Protein AF-0000000080277565 (afdb_homodimer)

pLDDT: mean 89.67, std 15.59, range [28.16, 98.31]

Structure (mmCIF, N/CA/C/O backbone):
data_AF-0000000080277565-model_v1
#
loop_
_entity.id
_entity.type
_entity.pdbx_description
1 polymer 'AsnC family transcriptional regulator'
#
loop_
_atom_site.group_PDB
_atom_site.id
_atom_site.type_symbol
_atom_site.label_atom_id
_atom_site.label_alt_id
_atom_site.label_comp_id
_atom_site.label_asym_id
_atom_site.label_entity_id
_atom_site.label_seq_id
_atom_site.pdbx_PDB_ins_code
_atom_site.Cartn_x
_atom_site.Cartn_y
_atom_site.Cartn_z
_atom_site.occupancy
_atom_site.B_iso_or_equiv
_atom_site.auth_seq_id
_atom_site.auth_comp_id
_atom_site.auth_asym_id
_atom_site.auth_atom_id
_atom_site.pdbx_PDB_model_num
ATOM 1 N N . MET A 1 1 ? 29.703 24.219 -27.562 1 28.33 1 MET A N 1
ATOM 2 C CA . MET A 1 1 ? 30.516 23.281 -26.797 1 28.33 1 MET A CA 1
ATOM 3 C C . MET A 1 1 ? 29.703 22.656 -25.672 1 28.33 1 MET A C 1
ATOM 5 O O . MET A 1 1 ? 29.375 23.312 -24.688 1 28.33 1 MET A O 1
ATOM 9 N N . ALA A 1 2 ? 28.75 21.812 -25.922 1 35.41 2 ALA A N 1
ATOM 10 C CA . ALA A 1 2 ? 27.594 21.328 -25.156 1 35.41 2 ALA A CA 1
ATOM 11 C C . ALA A 1 2 ? 28.047 20.641 -23.875 1 35.41 2 ALA A C 1
ATOM 13 O O . ALA A 1 2 ? 28.953 19.797 -23.891 1 35.41 2 ALA A O 1
ATOM 14 N N . HIS A 1 3 ? 28.109 21.391 -22.688 1 34.78 3 HIS A N 1
ATOM 15 C CA . HIS A 1 3 ? 28.516 20.953 -21.359 1 34.78 3 HIS A CA 1
ATOM 16 C C . HIS A 1 3 ? 27.953 19.562 -21.047 1 34.78 3 HIS A C 1
ATOM 18 O O . HIS A 1 3 ? 26.781 19.297 -21.312 1 34.78 3 HIS A O 1
ATOM 24 N N . GLY A 1 4 ? 28.688 18.453 -21.125 1 35.19 4 GLY A N 1
ATOM 25 C CA . GLY A 1 4 ? 28.391 17.062 -20.844 1 35.19 4 GLY A CA 1
ATOM 26 C C . GLY A 1 4 ? 27.625 16.844 -19.547 1 35.19 4 GLY A C 1
ATOM 27 O O . GLY A 1 4 ? 27.594 17.734 -18.688 1 35.19 4 GLY A O 1
ATOM 28 N N . PRO A 1 5 ? 26.562 16.031 -19.469 1 37.91 5 PRO A N 1
ATOM 29 C CA . PRO A 1 5 ? 25.812 15.883 -18.234 1 37.91 5 PRO A CA 1
ATOM 30 C C . PRO A 1 5 ? 26.703 15.734 -17 1 37.91 5 PRO A C 1
ATOM 32 O O . PRO A 1 5 ? 27.859 15.305 -17.125 1 37.91 5 PRO A O 1
ATOM 35 N N . HIS A 1 6 ? 26.891 16.75 -16.094 1 39 6 HIS A N 1
ATOM 36 C CA . HIS A 1 6 ? 27.688 16.656 -14.867 1 39 6 HIS A CA 1
ATOM 37 C C . HIS A 1 6 ? 27.656 15.25 -14.297 1 39 6 HIS A C 1
ATOM 39 O O . HIS A 1 6 ? 26.719 14.492 -14.555 1 39 6 HIS A O 1
ATOM 45 N N . PRO A 1 7 ? 28.688 14.578 -13.734 1 39.19 7 PRO A N 1
ATOM 46 C CA . PRO A 1 7 ? 28.766 13.258 -13.117 1 39.19 7 PRO A CA 1
ATOM 47 C C . PRO A 1 7 ? 27.531 12.93 -12.273 1 39.19 7 PRO A C 1
ATOM 49 O O . PRO A 1 7 ? 26.797 13.836 -11.859 1 39.19 7 PRO A O 1
ATOM 52 N N . GLY A 1 8 ? 26.812 11.742 -12.43 1 40.03 8 GLY A N 1
ATOM 53 C CA . GLY A 1 8 ? 25.641 11.086 -11.867 1 40.03 8 GLY A CA 1
ATOM 54 C C . GLY A 1 8 ? 25.5 11.312 -10.375 1 40.03 8 GLY A C 1
ATOM 55 O O . GLY A 1 8 ? 26.422 11.055 -9.602 1 40.03 8 GLY A O 1
ATOM 56 N N . ARG A 1 9 ? 25.062 12.32 -9.797 1 42.75 9 ARG A N 1
ATOM 57 C CA . ARG A 1 9 ? 24.844 12.539 -8.375 1 42.75 9 ARG A CA 1
ATOM 58 C C . ARG A 1 9 ? 24.625 11.219 -7.645 1 42.75 9 ARG A C 1
ATOM 60 O O . ARG A 1 9 ? 23.703 10.461 -7.977 1 42.75 9 ARG A O 1
ATOM 67 N N . THR A 1 10 ? 25.594 10.453 -7.25 1 48.16 10 THR A N 1
ATOM 68 C CA . THR A 1 10 ? 25.578 9.266 -6.402 1 48.16 10 THR A CA 1
ATOM 69 C C . THR A 1 10 ? 24.5 9.383 -5.328 1 48.16 10 THR A C 1
ATOM 71 O O . THR A 1 10 ? 24.562 10.266 -4.469 1 48.16 10 THR A O 1
ATOM 74 N N . VAL A 1 11 ? 23.266 9.227 -5.574 1 54.44 11 VAL A N 1
ATOM 75 C CA . VAL A 1 11 ? 22.281 9.109 -4.512 1 54.44 11 VAL A CA 1
ATOM 76 C C . VAL A 1 11 ? 22.906 8.453 -3.287 1 54.44 11 VAL A C 1
ATOM 78 O O . VAL A 1 11 ? 23.375 7.312 -3.361 1 54.44 11 VAL A O 1
ATOM 81 N N . LEU A 1 12 ? 23.438 9.242 -2.381 1 63.34 12 LEU A N 1
ATOM 82 C CA . LEU A 1 12 ? 24.031 8.758 -1.141 1 63.34 12 LEU A CA 1
ATOM 83 C C . LEU A 1 12 ? 23.125 7.73 -0.47 1 63.34 12 LEU A C 1
ATOM 85 O O . LEU A 1 12 ? 21.891 7.848 -0.524 1 63.34 12 LEU A O 1
ATOM 89 N N . ALA A 1 13 ? 23.672 6.617 -0.149 1 82.75 13 ALA A N 1
ATOM 90 C CA . ALA A 1 13 ? 22.984 5.613 0.666 1 82.75 13 ALA A CA 1
ATOM 91 C C . ALA A 1 13 ? 22.375 6.242 1.914 1 82.75 13 ALA A C 1
ATOM 93 O O . ALA A 1 13 ? 22.969 7.133 2.525 1 82.75 13 ALA A O 1
ATOM 94 N N . LEU A 1 14 ? 21.203 5.922 2.201 1 92.25 14 LEU A N 1
ATOM 95 C CA . LEU A 1 14 ? 20.531 6.422 3.398 1 92.25 14 LEU A CA 1
ATOM 96 C C . LEU A 1 14 ? 21.297 6.02 4.656 1 92.25 14 LEU A C 1
ATOM 98 O O . LEU A 1 14 ? 21.719 4.871 4.785 1 92.25 14 LEU A O 1
ATOM 102 N N . ASP A 1 15 ? 21.5 6.984 5.488 1 93.06 15 ASP A N 1
ATOM 103 C CA . ASP A 1 15 ? 22.109 6.637 6.77 1 93.06 15 ASP A CA 1
ATOM 104 C C . ASP A 1 15 ? 21.031 6.352 7.82 1 93.06 15 ASP A C 1
ATOM 106 O O . ASP A 1 15 ? 19.844 6.258 7.5 1 93.06 15 ASP A O 1
ATOM 110 N N . ASP A 1 16 ? 21.438 6.184 9.055 1 92.69 16 ASP A N 1
ATOM 111 C CA . ASP A 1 16 ? 20.547 5.766 10.125 1 92.69 16 ASP A CA 1
ATOM 112 C C . ASP A 1 16 ? 19.516 6.844 10.43 1 92.69 16 ASP A C 1
ATOM 114 O O . ASP A 1 16 ? 18.359 6.535 10.75 1 92.69 16 ASP A O 1
ATOM 118 N N . ILE A 1 17 ? 19.922 8.031 10.328 1 95.12 17 ILE A N 1
ATOM 119 C CA . ILE A 1 17 ? 19 9.125 10.617 1 95.12 17 ILE A CA 1
ATOM 120 C C . ILE A 1 17 ? 17.938 9.203 9.531 1 95.12 17 ILE A C 1
ATOM 122 O O . ILE A 1 17 ? 16.75 9.383 9.82 1 95.12 17 ILE A O 1
ATOM 126 N N . ASP A 1 18 ? 18.391 9.07 8.266 1 95.44 18 AS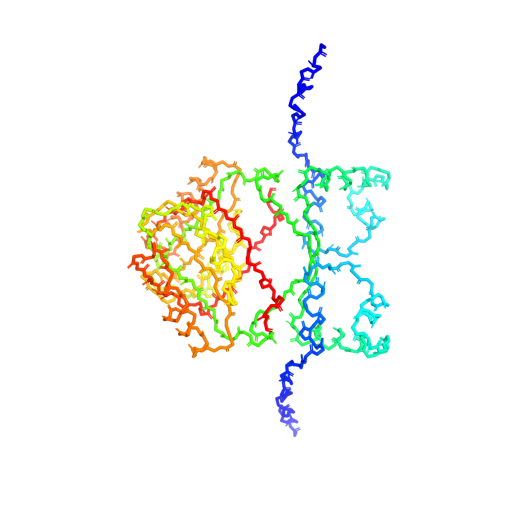P A N 1
ATOM 127 C CA . ASP A 1 18 ? 17.438 9.047 7.16 1 95.44 18 ASP A CA 1
ATOM 128 C C . ASP A 1 18 ? 16.391 7.961 7.371 1 95.44 18 ASP A C 1
ATOM 130 O O . ASP A 1 18 ? 15.195 8.203 7.207 1 95.44 18 ASP A O 1
ATOM 134 N N . ARG A 1 19 ? 16.859 6.805 7.754 1 93.31 19 ARG A N 1
ATOM 135 C CA . ARG A 1 19 ? 15.953 5.672 7.953 1 93.31 19 ARG A CA 1
ATOM 136 C C . ARG A 1 19 ? 15 5.93 9.117 1 93.31 19 ARG A C 1
ATOM 138 O O . ARG A 1 19 ? 13.828 5.559 9.062 1 93.31 19 ARG A O 1
ATOM 145 N N . ALA A 1 20 ? 15.5 6.504 10.094 1 94.25 20 ALA A N 1
ATOM 146 C CA . ALA A 1 20 ? 14.664 6.84 11.242 1 94.25 20 ALA A CA 1
ATOM 147 C C . ALA A 1 20 ? 13.594 7.859 10.859 1 94.25 20 ALA A C 1
ATOM 149 O O . ALA A 1 20 ? 12.453 7.773 11.32 1 94.25 20 ALA A O 1
ATOM 150 N N . ILE A 1 21 ? 14 8.797 10.07 1 96.06 21 ILE A N 1
ATOM 151 C CA . ILE A 1 21 ? 13.055 9.797 9.586 1 96.06 21 ILE A CA 1
ATOM 152 C C . ILE A 1 21 ? 11.93 9.102 8.812 1 96.06 21 ILE A C 1
ATOM 154 O O . ILE A 1 21 ? 10.75 9.383 9.031 1 96.06 21 ILE A O 1
ATOM 158 N N . LEU A 1 22 ? 12.32 8.211 7.938 1 95.31 22 LEU A N 1
ATOM 159 C CA . LEU A 1 22 ? 11.336 7.488 7.141 1 95.31 22 LEU A CA 1
ATOM 160 C C . LEU A 1 22 ? 10.398 6.68 8.031 1 95.31 22 LEU A C 1
ATOM 162 O O . LEU A 1 22 ? 9.195 6.629 7.789 1 95.31 22 LEU A O 1
ATOM 166 N N . ALA A 1 23 ? 10.969 6.074 9.008 1 93.5 23 ALA A N 1
ATOM 167 C CA . ALA A 1 23 ? 10.156 5.285 9.93 1 93.5 23 ALA A CA 1
ATOM 168 C C . ALA A 1 23 ? 9.148 6.168 10.664 1 93.5 23 ALA A C 1
ATOM 170 O O . ALA A 1 23 ? 7.961 5.84 10.734 1 93.5 23 ALA A O 1
ATOM 171 N N . GLU A 1 24 ? 9.562 7.273 11.188 1 95.06 24 GLU A N 1
ATOM 172 C CA . GLU A 1 24 ? 8.703 8.188 11.938 1 95.06 24 GLU A CA 1
ATOM 173 C C . GLU A 1 24 ? 7.59 8.734 11.055 1 95.06 24 GLU A C 1
ATOM 175 O O . GLU A 1 24 ? 6.426 8.766 11.469 1 95.06 24 GLU A O 1
ATOM 180 N N . LEU A 1 25 ? 7.965 9.117 9.875 1 95.75 25 LEU A N 1
ATOM 181 C CA . LEU A 1 25 ? 6.988 9.75 9 1 95.75 25 LEU A CA 1
ATOM 182 C C . LEU A 1 25 ? 6.035 8.719 8.406 1 95.75 25 LEU A C 1
ATOM 184 O O . LEU A 1 25 ? 4.906 9.047 8.039 1 95.75 25 LEU A O 1
ATOM 188 N N . SER A 1 26 ? 6.488 7.477 8.266 1 94.31 26 SER A N 1
ATOM 189 C CA . SER A 1 26 ? 5.594 6.402 7.844 1 94.31 26 SER A CA 1
ATOM 190 C C . SER A 1 26 ? 4.523 6.129 8.898 1 94.31 26 SER A C 1
ATOM 192 O O . SER A 1 26 ? 3.383 5.809 8.562 1 94.31 26 SER A O 1
ATOM 194 N N . ALA A 1 27 ? 4.957 6.305 10.047 1 92.94 27 ALA A N 1
ATOM 195 C CA . ALA A 1 27 ? 4.035 6.094 11.164 1 92.94 27 ALA A CA 1
ATOM 196 C C . ALA A 1 27 ? 3.113 7.293 11.344 1 92.94 27 ALA A C 1
ATOM 198 O O . ALA A 1 27 ? 1.925 7.133 11.641 1 92.94 27 ALA A O 1
ATOM 199 N N . ASP A 1 28 ? 3.674 8.438 11.203 1 95.19 28 ASP A N 1
ATOM 200 C CA . ASP A 1 28 ? 2.922 9.688 11.32 1 95.19 28 ASP A CA 1
ATOM 201 C C . ASP A 1 28 ? 3.359 10.695 10.266 1 95.19 28 ASP A C 1
ATOM 203 O O . ASP A 1 28 ? 4.293 11.469 10.492 1 95.19 28 ASP A O 1
ATOM 207 N N . GLY A 1 29 ? 2.576 10.758 9.242 1 95.69 29 GLY A N 1
ATOM 208 C CA . GLY A 1 29 ? 2.896 11.625 8.117 1 95.69 29 GLY A CA 1
ATOM 209 C C . GLY A 1 29 ? 2.592 13.086 8.391 1 95.69 29 GLY A C 1
ATOM 210 O O . GLY A 1 29 ? 2.967 13.961 7.602 1 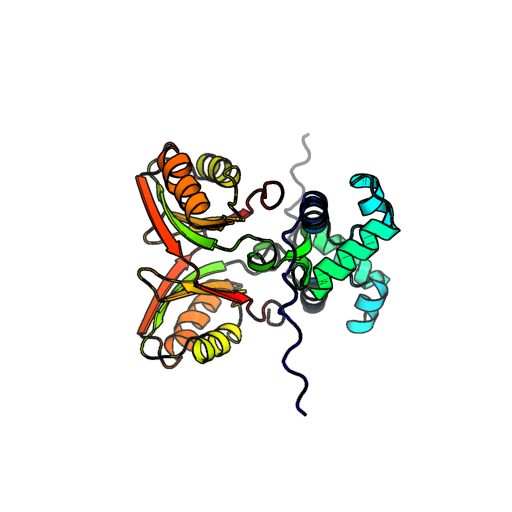95.69 29 GLY A O 1
ATOM 211 N N . ARG A 1 30 ? 1.971 13.359 9.445 1 95.5 30 ARG A N 1
ATOM 212 C CA . ARG A 1 30 ? 1.615 14.734 9.789 1 95.5 30 ARG A CA 1
ATOM 213 C C . ARG A 1 30 ? 2.512 15.281 10.891 1 95.5 30 ARG A C 1
ATOM 215 O O . ARG A 1 30 ? 2.309 16.391 11.375 1 95.5 30 ARG A O 1
ATOM 222 N N . LEU A 1 31 ? 3.445 14.523 11.266 1 95.38 31 LEU A N 1
ATOM 223 C CA . LEU A 1 31 ? 4.41 14.93 12.281 1 95.38 31 LEU A CA 1
ATOM 224 C C . LEU A 1 31 ? 5.121 16.219 11.875 1 95.38 31 LEU A C 1
ATOM 226 O O . LEU A 1 31 ? 5.637 16.312 10.758 1 95.38 31 LEU A O 1
ATOM 230 N N . ALA A 1 32 ? 5.148 17.156 12.742 1 96.12 32 ALA A N 1
ATOM 231 C CA . ALA A 1 32 ? 5.863 18.406 12.5 1 96.12 32 ALA A CA 1
ATOM 232 C C . ALA A 1 32 ? 7.371 18.188 12.508 1 96.12 32 ALA A C 1
ATOM 234 O O . ALA A 1 32 ? 7.879 17.344 13.258 1 96.12 32 ALA A O 1
ATOM 235 N N . VAL A 1 33 ? 8.039 19.016 11.781 1 96.56 33 VAL A N 1
ATOM 236 C CA . VAL A 1 33 ? 9.492 18.906 11.688 1 96.56 33 VAL A CA 1
ATOM 237 C C . VAL A 1 33 ? 10.125 19.125 13.055 1 96.56 33 VAL A C 1
ATOM 239 O O . VAL A 1 33 ? 11.102 18.469 13.414 1 96.56 33 VAL A O 1
ATOM 242 N N . ARG A 1 34 ? 9.609 20.016 13.797 1 97.25 34 ARG A N 1
ATOM 243 C CA . ARG A 1 34 ? 10.125 20.281 15.133 1 97.25 34 ARG A CA 1
ATOM 244 C C . ARG A 1 34 ? 10.039 19.031 16 1 97.25 34 ARG A C 1
ATOM 246 O O . ARG A 1 34 ? 11 18.688 16.703 1 97.25 34 ARG A O 1
ATOM 253 N N . ALA A 1 35 ? 8.914 18.391 16.031 1 98 35 ALA A N 1
ATOM 254 C CA . ALA A 1 35 ? 8.719 17.172 16.812 1 98 35 ALA A CA 1
ATOM 255 C C . ALA A 1 35 ? 9.625 16.062 16.312 1 98 35 ALA A C 1
ATOM 257 O O . ALA A 1 35 ? 10.188 15.297 17.094 1 98 35 ALA A O 1
ATOM 258 N N . LEU A 1 36 ? 9.719 15.969 15 1 97.69 36 LEU A N 1
ATOM 259 C CA . LEU A 1 36 ? 10.609 14.992 14.375 1 97.69 36 LEU A CA 1
ATOM 260 C C . LEU A 1 36 ? 12.047 15.18 14.852 1 97.69 36 LEU A C 1
ATOM 262 O O . LEU A 1 36 ? 12.711 14.219 15.242 1 97.69 36 LEU A O 1
ATOM 266 N N . ALA A 1 37 ? 12.484 16.375 14.812 1 98.31 37 ALA A N 1
ATOM 267 C CA . ALA A 1 37 ? 13.836 16.719 15.266 1 98.31 37 ALA A CA 1
ATOM 268 C C . ALA A 1 37 ? 14.047 16.328 16.719 1 98.31 37 ALA A C 1
ATOM 270 O O . ALA A 1 37 ? 15.078 15.75 17.078 1 98.31 37 ALA A O 1
ATOM 271 N N . GLU A 1 38 ? 13.102 16.594 17.516 1 98.25 38 GLU A N 1
ATOM 272 C CA . GLU A 1 38 ? 13.172 16.281 18.938 1 98.25 38 GLU A CA 1
ATOM 273 C C . GLU A 1 38 ? 13.234 14.766 19.172 1 98.25 38 GLU A C 1
ATOM 275 O O . GLU A 1 38 ? 14.078 14.281 19.922 1 98.25 38 GLU A O 1
ATOM 280 N N . ARG A 1 39 ? 12.43 14.055 18.5 1 96.69 39 ARG A N 1
ATOM 281 C CA . ARG A 1 39 ? 12.359 12.609 18.656 1 96.69 39 ARG A CA 1
ATOM 282 C C . ARG A 1 39 ? 13.672 11.945 18.25 1 96.69 39 ARG A C 1
ATOM 284 O O . ARG A 1 39 ? 14.086 10.945 18.844 1 96.69 39 ARG A O 1
ATOM 291 N N . LEU A 1 40 ? 14.289 12.523 17.266 1 97.25 40 LEU A N 1
ATOM 292 C CA . LEU A 1 40 ? 15.469 11.891 16.703 1 97.25 40 LEU A CA 1
ATOM 293 C C . LEU A 1 40 ? 16.75 12.531 17.25 1 97.25 40 LEU A C 1
ATOM 295 O O . LEU A 1 40 ? 17.844 12.141 16.859 1 97.25 40 LEU A O 1
ATOM 299 N N . HIS A 1 41 ? 16.562 13.484 18.031 1 97.88 41 HIS A N 1
ATOM 300 C CA . HIS A 1 41 ? 17.672 14.164 18.688 1 97.88 41 HIS A CA 1
ATOM 301 C C . HIS A 1 41 ? 18.625 14.773 17.656 1 97.88 41 HIS A C 1
ATOM 303 O O . HIS A 1 41 ? 19.844 14.57 17.75 1 97.88 41 HIS A O 1
ATOM 309 N N . ILE A 1 42 ? 18.078 15.484 16.75 1 98 42 ILE A N 1
ATOM 310 C CA . ILE A 1 42 ? 18.844 16.281 15.781 1 98 42 ILE A CA 1
ATOM 311 C C . ILE A 1 42 ? 18.297 17.703 15.75 1 98 42 ILE A C 1
ATOM 313 O O . ILE A 1 42 ? 17.25 17.984 16.328 1 98 42 ILE A O 1
ATOM 317 N N . SER A 1 43 ? 19.062 18.562 15.102 1 98.06 43 SER A N 1
ATOM 318 C CA . SER A 1 43 ? 18.609 19.938 15.008 1 98.06 43 SER A CA 1
ATOM 319 C C . SER A 1 43 ? 17.469 20.078 14.016 1 98.06 43 SER A C 1
ATOM 321 O O . SER A 1 43 ? 17.312 19.25 13.117 1 98.06 43 SER A O 1
ATOM 323 N N . ARG A 1 44 ? 16.719 21.109 14.172 1 97.81 44 ARG A N 1
ATOM 324 C CA . ARG A 1 44 ? 15.648 21.391 13.219 1 97.81 44 ARG A CA 1
ATOM 325 C C . ARG A 1 44 ? 16.219 21.656 11.82 1 97.81 44 ARG A C 1
ATOM 327 O O . ARG A 1 44 ? 15.641 21.219 10.82 1 97.81 44 ARG A O 1
ATOM 334 N N . THR A 1 45 ? 17.344 22.328 11.828 1 98 45 THR A N 1
ATOM 335 C CA . THR A 1 45 ? 18 22.625 10.555 1 98 45 THR A CA 1
ATOM 336 C C . THR A 1 45 ? 18.375 21.328 9.828 1 98 45 THR A C 1
ATOM 338 O O . THR A 1 45 ? 18.141 21.203 8.633 1 98 45 THR A O 1
ATOM 341 N N . ASN A 1 46 ? 18.922 20.438 10.602 1 97.94 46 ASN A N 1
ATOM 342 C CA . ASN A 1 46 ? 19.281 19.141 10.039 1 97.94 46 ASN A CA 1
ATOM 343 C C . ASN A 1 46 ? 18.047 18.375 9.555 1 97.94 46 ASN A C 1
ATOM 345 O O . ASN A 1 46 ? 18.062 17.797 8.469 1 97.94 46 ASN A O 1
ATOM 349 N N . ALA A 1 47 ? 17.047 18.359 10.312 1 98.12 47 ALA A N 1
ATOM 350 C CA . ALA A 1 47 ? 15.812 17.672 9.945 1 98.12 47 ALA A CA 1
ATOM 351 C C . ALA A 1 47 ? 15.234 18.219 8.641 1 98.12 47 ALA A C 1
ATOM 353 O O . ALA A 1 47 ? 14.852 17.469 7.75 1 98.12 47 ALA A O 1
ATOM 354 N N . TYR A 1 48 ? 15.227 19.547 8.516 1 97.56 48 TYR A N 1
ATOM 355 C CA . TYR A 1 48 ? 14.719 20.172 7.301 1 97.56 48 TYR A CA 1
ATOM 356 C C . TYR A 1 48 ? 15.562 19.797 6.09 1 97.56 48 TYR A C 1
ATOM 358 O O . TYR A 1 48 ? 15.023 19.469 5.031 1 97.56 48 TYR A O 1
ATOM 366 N N . ALA A 1 49 ? 16.766 19.859 6.301 1 97.88 49 ALA A N 1
ATOM 367 C CA . ALA A 1 49 ? 17.672 19.547 5.203 1 97.88 49 ALA A CA 1
ATOM 368 C C . ALA A 1 49 ? 17.5 18.109 4.723 1 97.88 49 ALA A C 1
ATOM 370 O O . ALA A 1 49 ? 17.469 17.859 3.518 1 97.88 49 ALA A O 1
ATOM 371 N N . ARG A 1 50 ? 17.406 17.25 5.652 1 97.38 50 ARG A N 1
ATOM 372 C CA . ARG A 1 50 ? 17.234 15.844 5.32 1 97.38 50 ARG A CA 1
ATOM 373 C C . ARG A 1 50 ? 15.891 15.602 4.641 1 97.38 50 ARG A C 1
ATOM 375 O O . ARG A 1 50 ? 15.805 14.859 3.662 1 97.38 50 ARG A O 1
ATOM 382 N N . LEU A 1 51 ? 14.891 16.188 5.121 1 97.06 51 LEU A N 1
ATOM 383 C CA . LEU A 1 51 ? 13.57 16.031 4.523 1 97.06 51 LEU A CA 1
ATOM 384 C C . LEU A 1 51 ? 13.555 16.562 3.092 1 97.06 51 LEU A C 1
ATOM 386 O O . LEU A 1 51 ? 13 15.922 2.195 1 97.06 51 LEU A O 1
ATOM 390 N N . ASP A 1 52 ? 14.141 17.734 2.943 1 97.12 52 ASP A N 1
ATOM 391 C CA . ASP A 1 52 ? 14.234 18.328 1.609 1 97.12 52 ASP A CA 1
ATOM 392 C C . ASP A 1 52 ? 14.977 17.406 0.65 1 97.12 52 ASP A C 1
ATOM 394 O O . ASP A 1 52 ? 14.531 17.172 -0.474 1 97.12 52 ASP A O 1
ATOM 398 N N . ARG A 1 53 ? 16.016 16.891 1.108 1 97.25 53 ARG A N 1
ATOM 399 C CA . ARG A 1 53 ? 16.812 15.984 0.293 1 97.25 53 ARG A CA 1
ATOM 400 C C . ARG A 1 53 ? 16.047 14.719 -0.041 1 97.25 53 ARG A C 1
ATOM 402 O O . ARG A 1 53 ? 16.016 14.281 -1.195 1 97.25 53 ARG A O 1
ATOM 409 N N . LEU A 1 54 ? 15.43 14.094 1 1 97.38 54 LEU A N 1
ATOM 410 C CA . LEU A 1 54 ? 14.656 12.875 0.803 1 97.38 54 LEU A CA 1
ATOM 411 C C . LEU A 1 54 ? 13.523 13.102 -0.192 1 97.38 54 LEU A C 1
ATOM 413 O O . LEU A 1 54 ? 13.18 12.203 -0.964 1 97.38 54 LEU A O 1
ATOM 417 N N . GLY A 1 55 ? 12.961 14.234 -0.184 1 97.25 55 GLY A N 1
ATOM 418 C CA . GLY A 1 55 ? 11.938 14.602 -1.15 1 97.25 55 GLY A CA 1
ATOM 419 C C . GLY A 1 55 ? 12.484 14.812 -2.549 1 97.25 55 GLY A C 1
ATOM 420 O O . GLY A 1 55 ? 11.969 14.25 -3.518 1 97.25 55 GLY A O 1
ATOM 421 N N . SER A 1 56 ? 13.555 15.594 -2.648 1 96.94 56 SER A N 1
ATOM 422 C CA . SER A 1 56 ? 14.141 15.945 -3.941 1 96.94 56 SER A CA 1
ATOM 423 C C . SER A 1 56 ? 14.719 14.719 -4.637 1 96.94 56 SER A C 1
ATOM 425 O O . SER A 1 56 ? 14.703 14.625 -5.867 1 96.94 56 SER A O 1
ATOM 427 N N . GLU A 1 57 ? 15.141 13.789 -3.838 1 96.25 57 GLU A N 1
ATOM 428 C CA . GLU A 1 57 ? 15.719 12.562 -4.383 1 96.25 57 GLU A CA 1
ATOM 429 C C . GLU A 1 57 ? 14.641 11.523 -4.676 1 96.25 57 GLU A C 1
ATOM 431 O O . GLU A 1 57 ? 14.93 10.445 -5.184 1 96.25 57 GLU A O 1
ATOM 436 N N . GLY A 1 58 ? 13.453 11.812 -4.289 1 96.62 58 GLY A N 1
ATOM 437 C CA . GLY A 1 58 ? 12.32 10.961 -4.641 1 96.62 58 GLY A CA 1
ATOM 438 C C . GLY A 1 58 ? 12.125 9.805 -3.68 1 96.62 58 GLY A C 1
ATOM 439 O O . GLY A 1 58 ? 11.406 8.852 -3.984 1 96.62 58 GLY A O 1
ATOM 440 N N . VAL A 1 59 ? 12.844 9.789 -2.586 1 96.62 59 VAL A N 1
ATOM 441 C CA . VAL A 1 59 ? 12.641 8.766 -1.564 1 96.62 59 VAL A CA 1
ATOM 442 C C . VAL A 1 59 ? 11.242 8.914 -0.959 1 96.62 59 VAL A C 1
ATOM 444 O O . VAL A 1 59 ? 10.5 7.938 -0.844 1 96.62 59 VAL A O 1
ATOM 447 N N . ILE A 1 60 ? 10.977 10.109 -0.557 1 96.75 60 ILE A N 1
ATOM 448 C CA . ILE A 1 60 ? 9.617 10.445 -0.167 1 96.75 60 ILE A CA 1
ATOM 449 C C . ILE A 1 60 ? 8.883 11.086 -1.346 1 96.75 60 ILE A C 1
ATOM 451 O O . ILE A 1 60 ? 9.297 12.133 -1.846 1 96.75 60 ILE A O 1
ATOM 455 N N . THR A 1 61 ? 7.801 10.484 -1.719 1 96.19 61 THR A N 1
ATOM 456 C CA . THR A 1 61 ? 7.117 10.961 -2.916 1 96.19 61 THR A CA 1
ATOM 457 C C . THR A 1 61 ? 5.84 11.711 -2.549 1 96.19 61 THR A C 1
ATOM 459 O O . THR A 1 61 ? 5.168 12.266 -3.422 1 96.19 61 THR A O 1
ATOM 462 N N . GLY A 1 62 ? 5.5 11.695 -1.257 1 95.75 62 GLY A N 1
ATOM 463 C CA . GLY A 1 62 ? 4.328 12.398 -0.766 1 95.75 62 GLY A CA 1
ATOM 464 C C . GLY A 1 62 ? 3.822 11.867 0.562 1 95.75 62 GLY A C 1
ATOM 465 O O . GLY A 1 62 ? 4.5 11.07 1.214 1 95.75 62 GLY A O 1
ATOM 466 N N . PHE A 1 63 ? 2.719 12.406 0.955 1 96.31 63 PHE A N 1
ATOM 467 C CA . PHE A 1 63 ? 2.018 12.008 2.168 1 96.31 63 PHE A CA 1
ATOM 468 C C . PHE A 1 63 ? 0.549 11.719 1.874 1 96.31 63 PHE A C 1
ATOM 470 O O . PHE A 1 63 ? -0.083 12.43 1.089 1 96.31 63 PHE A O 1
ATOM 477 N N . GLY A 1 64 ? 0.066 10.688 2.473 1 95.5 64 GLY A N 1
ATOM 478 C CA . GLY A 1 64 ? -1.322 10.344 2.203 1 95.5 64 GLY A CA 1
ATOM 479 C C . GLY A 1 64 ? -2.033 9.742 3.4 1 95.5 64 GLY A C 1
ATOM 480 O O . GLY A 1 64 ? -1.39 9.297 4.352 1 95.5 64 GLY A O 1
ATOM 481 N N . ALA A 1 65 ? -3.322 9.719 3.295 1 96.12 65 ALA A N 1
ATOM 482 C CA . ALA A 1 65 ? -4.133 9.055 4.309 1 96.12 65 ALA A CA 1
ATOM 483 C C . ALA A 1 65 ? -4.074 7.535 4.148 1 96.12 65 ALA A C 1
ATOM 485 O O . ALA A 1 65 ? -4.078 7.023 3.025 1 96.12 65 ALA A O 1
ATOM 486 N N . LYS A 1 66 ? -3.932 6.859 5.223 1 95.06 66 LYS A N 1
ATOM 487 C CA . LYS A 1 66 ? -4.137 5.414 5.266 1 95.06 66 LYS A CA 1
ATOM 488 C C . LYS A 1 66 ? -5.621 5.074 5.398 1 95.06 66 LYS A C 1
ATOM 490 O O . LYS A 1 66 ? -6.258 5.441 6.387 1 95.06 66 LYS A O 1
ATOM 495 N N . ILE A 1 67 ? -6.113 4.375 4.441 1 94.62 67 ILE A N 1
ATOM 496 C CA . ILE A 1 67 ? -7.551 4.137 4.367 1 94.62 67 ILE A CA 1
ATOM 497 C C . ILE A 1 67 ? -7.824 2.637 4.441 1 94.62 67 ILE A C 1
ATOM 499 O O . ILE A 1 67 ? -7.152 1.842 3.779 1 94.62 67 ILE A O 1
ATOM 503 N N . ASP A 1 68 ? -8.742 2.299 5.277 1 94.62 68 ASP A N 1
ATOM 504 C CA . ASP A 1 68 ? -9.242 0.93 5.301 1 94.62 68 ASP A CA 1
ATOM 505 C C . ASP A 1 68 ? -10.242 0.692 4.168 1 94.62 68 ASP A C 1
ATOM 507 O O . ASP A 1 68 ? -11.336 1.255 4.176 1 94.62 68 ASP A O 1
ATOM 511 N N . PRO A 1 69 ? -9.844 -0.136 3.258 1 93.5 69 PRO A N 1
ATOM 512 C CA . PRO A 1 69 ? -10.719 -0.284 2.092 1 93.5 69 PRO A CA 1
ATOM 513 C C . PRO A 1 69 ? -12.109 -0.806 2.457 1 93.5 69 PRO A C 1
ATOM 515 O O . PRO A 1 69 ? -13.109 -0.341 1.906 1 93.5 69 PRO A O 1
ATOM 518 N N . ARG A 1 70 ? -12.188 -1.721 3.328 1 93.88 70 ARG A N 1
ATOM 519 C CA . ARG A 1 70 ? -13.484 -2.289 3.697 1 93.88 70 ARG A CA 1
ATOM 520 C C . ARG A 1 70 ? -14.391 -1.23 4.32 1 93.88 70 ARG A C 1
ATOM 522 O O . ARG A 1 70 ? -15.555 -1.106 3.947 1 93.88 70 ARG A O 1
ATOM 529 N N . ARG A 1 71 ? -13.867 -0.458 5.16 1 94.25 71 ARG A N 1
ATOM 530 C CA . ARG A 1 71 ? -14.641 0.576 5.84 1 94.25 71 ARG A CA 1
ATOM 531 C C . ARG A 1 71 ? -14.945 1.736 4.898 1 94.25 71 ARG A C 1
ATOM 533 O O . ARG A 1 71 ? -15.859 2.527 5.152 1 94.25 71 ARG A O 1
ATOM 540 N N . ALA A 1 72 ? -14.156 1.783 3.832 1 93.62 72 ALA A N 1
ATOM 541 C CA . ALA A 1 72 ? -14.398 2.822 2.834 1 93.62 72 ALA A CA 1
ATOM 542 C C . ALA A 1 72 ? -15.422 2.365 1.798 1 93.62 72 ALA A C 1
ATOM 544 O O . ALA A 1 72 ? -15.672 3.064 0.814 1 93.62 72 ALA A O 1
ATOM 545 N N . GLY A 1 73 ? -15.953 1.198 1.983 1 92.38 73 GLY A N 1
ATOM 546 C CA . GLY A 1 73 ? -17.016 0.72 1.114 1 92.38 73 GLY A CA 1
ATOM 547 C C . GLY A 1 73 ? -16.516 -0.211 0.023 1 92.38 73 GLY A C 1
ATOM 548 O O . GLY A 1 73 ? -17.281 -0.584 -0.874 1 92.38 73 GLY A O 1
ATOM 549 N N . LEU A 1 74 ? -15.273 -0.51 0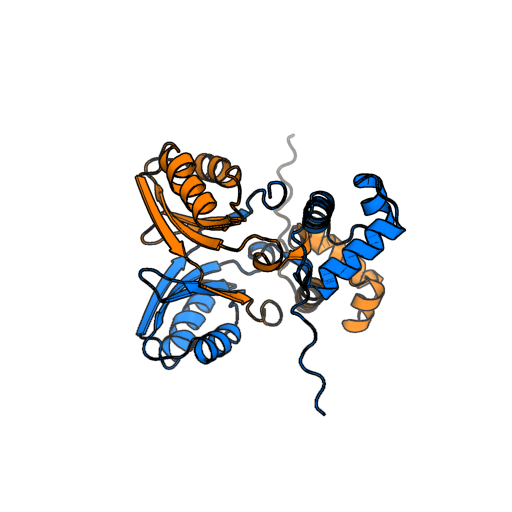.102 1 94.31 74 LEU A N 1
ATOM 550 C CA . LEU A 1 74 ? -14.695 -1.467 -0.832 1 94.31 74 LEU A CA 1
ATOM 551 C C . LEU A 1 74 ? -14.57 -2.846 -0.192 1 94.31 74 LEU A C 1
ATOM 553 O O . LEU A 1 74 ? -13.477 -3.256 0.207 1 94.31 74 LEU A O 1
ATOM 557 N N . GLY A 1 75 ? -15.648 -3.502 -0.253 1 94.75 75 GLY A N 1
ATOM 558 C CA . GLY A 1 75 ? -15.797 -4.703 0.553 1 94.75 75 GLY A CA 1
ATOM 559 C C . GLY A 1 75 ? -15.195 -5.934 -0.092 1 94.75 75 GLY A C 1
ATOM 560 O O . GLY A 1 75 ? -15.094 -6.988 0.541 1 94.75 75 GLY A O 1
ATOM 561 N N . THR A 1 76 ? -14.812 -5.797 -1.326 1 96.69 76 THR A N 1
ATOM 562 C CA . THR A 1 76 ? -14.266 -6.941 -2.045 1 96.69 76 THR A CA 1
ATOM 563 C C . THR A 1 76 ? -12.922 -6.594 -2.684 1 96.69 76 THR A C 1
ATOM 565 O O . THR A 1 76 ? -12.859 -5.742 -3.57 1 96.69 76 THR A O 1
ATOM 568 N N . SER A 1 77 ? -11.914 -7.27 -2.205 1 97.12 77 SER A N 1
ATOM 569 C CA . SER A 1 77 ? -10.57 -7.086 -2.744 1 97.12 77 SER A CA 1
ATOM 570 C C . SER A 1 77 ? -10.039 -8.383 -3.357 1 97.12 77 SER A C 1
ATOM 572 O O . SER A 1 77 ? -10.391 -9.477 -2.908 1 97.12 77 SER A O 1
ATOM 574 N N . ALA A 1 78 ? -9.18 -8.195 -4.363 1 98.12 78 ALA A N 1
ATOM 575 C CA . ALA A 1 78 ? -8.617 -9.375 -5.02 1 98.12 78 ALA A CA 1
ATOM 576 C C . ALA A 1 78 ? -7.289 -9.047 -5.691 1 98.12 78 ALA A C 1
ATOM 578 O O . ALA A 1 78 ? -7.055 -7.91 -6.102 1 98.12 78 ALA A O 1
ATOM 579 N N . TYR A 1 79 ? -6.516 -10.062 -5.719 1 98.19 79 TYR A N 1
ATOM 580 C CA . TYR A 1 79 ? -5.414 -10.078 -6.676 1 98.19 79 TYR A CA 1
ATOM 581 C C . TYR A 1 79 ? -5.836 -10.75 -7.98 1 98.19 79 TYR A C 1
ATOM 583 O O . TYR A 1 79 ? -6.418 -11.836 -7.969 1 98.19 79 TYR A O 1
ATOM 591 N N . ILE A 1 80 ? -5.527 -10.117 -9.055 1 97.81 80 ILE A N 1
ATOM 592 C CA . ILE A 1 80 ? -5.781 -10.703 -10.367 1 97.81 80 ILE A CA 1
ATOM 593 C C . ILE A 1 80 ? -4.457 -10.961 -11.086 1 97.81 80 ILE A C 1
ATOM 595 O O . ILE A 1 80 ? -3.701 -10.023 -11.359 1 97.81 80 ILE A O 1
ATOM 599 N N . LEU A 1 81 ? -4.227 -12.203 -11.344 1 97.12 81 LEU A N 1
ATOM 600 C CA . LEU A 1 81 ? -3.055 -12.633 -12.094 1 97.12 81 LEU A CA 1
ATOM 601 C C . LEU A 1 81 ? -3.328 -12.586 -13.594 1 97.12 81 LEU A C 1
ATOM 603 O O . LEU A 1 81 ? -4.332 -13.125 -14.07 1 97.12 81 LEU A O 1
ATOM 607 N N . ILE A 1 82 ? -2.412 -11.93 -14.312 1 96.81 82 ILE A N 1
ATOM 608 C CA . ILE A 1 82 ? -2.658 -11.734 -15.742 1 96.81 82 ILE A CA 1
ATOM 609 C C . ILE A 1 82 ? -1.496 -12.305 -16.547 1 96.81 82 ILE A C 1
ATOM 611 O O . ILE A 1 82 ? -0.331 -12.039 -16.25 1 96.81 82 ILE A O 1
ATOM 615 N N . THR A 1 83 ? -1.793 -13.086 -17.453 1 95.81 83 THR A N 1
ATOM 616 C CA . THR A 1 83 ? -0.853 -13.508 -18.484 1 95.81 83 THR A CA 1
ATOM 617 C C . THR A 1 83 ? -1.058 -12.703 -19.766 1 95.81 83 THR A C 1
ATOM 619 O O . THR A 1 83 ? -2.184 -12.586 -20.266 1 95.81 83 THR A O 1
ATOM 622 N N . VAL A 1 84 ? 0.021 -12.133 -20.188 1 94.25 84 VAL A N 1
ATOM 623 C CA . VAL A 1 84 ? -0.084 -11.266 -21.359 1 94.25 84 VAL A CA 1
ATOM 624 C C . VAL A 1 84 ? 0.63 -11.914 -22.547 1 94.25 84 VAL A C 1
ATOM 626 O O . VAL A 1 84 ? 1.434 -12.828 -22.375 1 94.25 84 VAL A O 1
ATOM 629 N N . GLU A 1 85 ? 0.319 -11.477 -23.672 1 88.06 85 GLU A N 1
ATOM 630 C CA . GLU A 1 85 ? 1.016 -11.852 -24.891 1 88.06 85 GLU A CA 1
ATOM 631 C C . GLU A 1 85 ? 2.074 -10.812 -25.266 1 88.06 85 GLU A C 1
ATOM 633 O O . GLU A 1 85 ? 2.795 -10.32 -24.406 1 88.06 85 GLU A O 1
ATOM 638 N N . GLN A 1 86 ? 2.242 -10.445 -26.406 1 79.12 86 GLN A N 1
ATOM 639 C CA . GLN A 1 86 ? 3.27 -9.578 -26.969 1 79.12 86 GLN A CA 1
ATOM 640 C C . GLN A 1 86 ? 2.934 -8.109 -26.75 1 79.12 86 GLN A C 1
ATOM 642 O O . GLN A 1 86 ? 2.67 -7.371 -27.703 1 79.12 86 GLN A O 1
ATOM 647 N N . THR A 1 87 ? 2.744 -7.812 -25.469 1 74.19 87 THR A N 1
ATOM 648 C CA . THR A 1 87 ? 2.484 -6.395 -25.234 1 74.19 87 THR A CA 1
ATOM 649 C C . THR A 1 87 ? 3.568 -5.789 -24.359 1 74.19 87 THR A C 1
ATOM 651 O O . THR A 1 87 ? 4.133 -6.473 -23.5 1 74.19 87 THR A O 1
ATOM 654 N N . SER A 1 88 ? 3.791 -4.578 -24.703 1 88.62 88 SER A N 1
ATOM 655 C CA . SER A 1 88 ? 4.785 -3.877 -23.891 1 88.62 88 SER A CA 1
ATOM 656 C C . SER A 1 88 ? 4.242 -3.555 -22.516 1 88.62 88 SER A C 1
ATOM 658 O O . SER A 1 88 ? 3.055 -3.264 -22.359 1 88.62 88 SER A O 1
ATOM 660 N N . TRP A 1 89 ? 5.098 -3.568 -21.547 1 90.56 89 TRP A N 1
ATOM 661 C CA . TRP A 1 89 ? 4.766 -3.189 -20.172 1 90.56 89 TRP A CA 1
ATOM 662 C C . TRP A 1 89 ? 4.23 -1.762 -20.125 1 90.56 89 TRP A C 1
ATOM 664 O O . TRP A 1 89 ? 3.264 -1.482 -19.406 1 90.56 89 TRP A O 1
ATOM 674 N N . ARG A 1 90 ? 4.844 -0.908 -20.75 1 91.75 90 ARG A N 1
ATOM 675 C CA . ARG A 1 90 ? 4.461 0.5 -20.719 1 91.75 90 ARG A CA 1
ATOM 676 C C . ARG A 1 90 ? 3.002 0.681 -21.141 1 91.75 90 ARG A C 1
ATOM 678 O O . ARG A 1 90 ? 2.232 1.345 -20.438 1 91.75 90 ARG A O 1
ATOM 685 N N . THR A 1 91 ? 2.66 0.096 -22.219 1 91.81 91 THR A N 1
ATOM 686 C CA . THR A 1 91 ? 1.293 0.203 -22.719 1 91.81 91 THR A CA 1
ATOM 687 C C . THR A 1 91 ? 0.32 -0.519 -21.797 1 91.81 91 THR A C 1
ATOM 689 O O . THR A 1 91 ? -0.704 0.043 -21.391 1 91.81 91 THR A O 1
ATOM 692 N N . MET A 1 92 ? 0.628 -1.713 -21.391 1 92.75 92 MET A N 1
ATOM 693 C CA . MET A 1 92 ? -0.244 -2.537 -20.562 1 92.75 92 MET A CA 1
ATOM 694 C C . MET A 1 92 ? -0.471 -1.888 -19.188 1 92.75 92 MET A C 1
ATOM 696 O O . MET A 1 92 ? -1.607 -1.802 -18.719 1 92.75 92 MET A O 1
ATOM 700 N N . SER A 1 93 ? 0.602 -1.412 -18.594 1 94.88 93 SER A N 1
ATOM 701 C CA . SER A 1 93 ? 0.481 -0.801 -17.281 1 94.88 93 SER A CA 1
ATOM 702 C C . SER A 1 93 ? -0.371 0.462 -17.328 1 94.88 93 SER A C 1
ATOM 704 O O . SER A 1 93 ? -1.174 0.713 -16.438 1 94.88 93 SER A O 1
ATOM 706 N N . ALA A 1 94 ? -0.211 1.249 -18.375 1 94.31 94 ALA A N 1
ATOM 707 C CA . ALA A 1 94 ? -0.99 2.475 -18.516 1 94.31 94 ALA A CA 1
ATOM 708 C C . ALA A 1 94 ? -2.48 2.168 -18.625 1 94.31 94 ALA A C 1
ATOM 710 O O . ALA A 1 94 ? -3.307 2.832 -18 1 94.31 94 ALA A O 1
ATOM 711 N N . GLU A 1 95 ? -2.799 1.181 -19.375 1 93.75 95 GLU A N 1
ATOM 712 C CA . GLU A 1 95 ? -4.195 0.791 -19.547 1 93.75 95 GLU A CA 1
ATOM 713 C C . GLU A 1 95 ? -4.777 0.212 -18.266 1 93.75 95 GLU A C 1
ATOM 715 O O . GLU A 1 95 ? -5.898 0.544 -17.891 1 93.75 95 GLU A O 1
ATOM 720 N N . LEU A 1 96 ? -4.039 -0.635 -17.656 1 95.75 96 LEU A N 1
ATOM 721 C CA . LEU A 1 96 ? -4.512 -1.286 -16.438 1 95.75 96 LEU A CA 1
ATOM 722 C C . LEU A 1 96 ? -4.758 -0.263 -15.336 1 95.75 96 LEU A C 1
ATOM 724 O O . LEU A 1 96 ? -5.746 -0.363 -14.602 1 95.75 96 LEU A O 1
ATOM 728 N N . ARG A 1 97 ? -3.904 0.713 -15.211 1 94.62 97 ARG A N 1
ATOM 729 C CA . ARG A 1 97 ? -3.982 1.707 -14.148 1 94.62 97 ARG A CA 1
ATOM 730 C C . ARG A 1 97 ? -5.238 2.561 -14.289 1 94.62 97 ARG A C 1
ATOM 732 O O . ARG A 1 97 ? -5.703 3.152 -13.312 1 94.62 97 ARG A O 1
ATOM 739 N N . GLU A 1 98 ? -5.812 2.602 -15.438 1 92 98 GLU A N 1
ATOM 740 C CA . GLU A 1 98 ? -6.973 3.445 -15.711 1 92 98 GLU A CA 1
ATOM 741 C C . GLU A 1 98 ? -8.273 2.703 -15.422 1 92 98 GLU A C 1
ATOM 743 O O . GLU A 1 98 ? -9.352 3.303 -15.43 1 92 98 GLU A O 1
ATOM 748 N N . ILE A 1 99 ? -8.156 1.449 -15.242 1 93.31 99 ILE A N 1
ATOM 749 C CA . ILE A 1 99 ? -9.352 0.673 -14.93 1 93.31 99 ILE A CA 1
ATOM 750 C C . ILE A 1 99 ? -9.859 1.036 -13.531 1 93.31 99 ILE A C 1
ATOM 752 O O . ILE A 1 99 ? -9.078 1.069 -12.578 1 93.31 99 ILE A O 1
ATOM 756 N N . PRO A 1 100 ? -11.109 1.223 -13.414 1 91.25 100 PRO A N 1
ATOM 757 C CA . PRO A 1 100 ? -11.656 1.541 -12.086 1 91.25 100 PRO A CA 1
ATOM 758 C C . PRO A 1 100 ? -11.32 0.483 -11.039 1 91.25 100 PRO A C 1
ATOM 760 O O . PRO A 1 100 ? -11.289 -0.711 -11.352 1 91.25 100 PRO A O 1
ATOM 763 N N . TYR A 1 101 ? -10.969 0.967 -9.812 1 93.75 101 TYR A N 1
ATOM 764 C CA . TYR A 1 101 ? -10.805 0.14 -8.625 1 93.75 101 TYR A CA 1
ATOM 765 C C . TYR A 1 101 ? -9.43 -0.518 -8.602 1 93.75 101 TYR A C 1
ATOM 767 O O . TYR A 1 101 ? -9.07 -1.191 -7.629 1 93.75 101 TYR A O 1
ATOM 775 N N . VAL A 1 102 ? -8.656 -0.332 -9.672 1 95.75 102 VAL A N 1
ATOM 776 C CA . VAL A 1 102 ? -7.285 -0.839 -9.625 1 95.75 102 VAL A CA 1
ATOM 777 C C . VAL A 1 102 ? -6.465 -0.019 -8.633 1 95.75 102 VAL A C 1
ATOM 779 O O . VAL A 1 102 ? -6.387 1.207 -8.742 1 95.75 102 VAL A O 1
ATOM 782 N N . GLU A 1 103 ? -5.883 -0.7 -7.742 1 94.56 103 GLU A N 1
ATOM 783 C CA . GLU A 1 103 ? -5.098 -0.028 -6.711 1 94.56 103 GLU A CA 1
ATOM 784 C C . GLU A 1 103 ? -3.607 -0.091 -7.023 1 94.56 103 GLU A C 1
ATOM 786 O O . GLU A 1 103 ? -2.857 0.832 -6.695 1 94.56 103 GLU A O 1
ATOM 791 N N . HIS A 1 104 ? -3.18 -1.212 -7.598 1 96.5 104 HIS A N 1
ATOM 792 C CA . HIS A 1 104 ? -1.751 -1.409 -7.812 1 96.5 104 HIS A CA 1
ATOM 793 C C . HIS A 1 104 ? -1.496 -2.402 -8.938 1 96.5 104 HIS A C 1
ATOM 795 O O . HIS A 1 104 ? -2.217 -3.395 -9.078 1 96.5 104 HIS A O 1
ATOM 801 N N . VAL A 1 105 ? -0.469 -2.127 -9.719 1 97.5 105 VAL A N 1
ATOM 802 C CA . VAL A 1 105 ? -0.062 -2.973 -10.836 1 97.5 105 VAL A CA 1
ATOM 803 C C . VAL A 1 105 ? 1.41 -3.352 -10.695 1 97.5 105 VAL A C 1
ATOM 805 O O . VAL A 1 105 ? 2.268 -2.482 -10.523 1 97.5 105 VAL A O 1
ATOM 808 N N . SER A 1 106 ? 1.681 -4.617 -10.812 1 97.69 106 SER A N 1
ATOM 809 C CA . SER A 1 106 ? 3.055 -5.09 -10.688 1 97.69 106 SER A CA 1
ATOM 810 C C . SER A 1 106 ? 3.428 -6.023 -11.836 1 97.69 106 SER A C 1
ATOM 812 O O . SER A 1 106 ? 2.686 -6.953 -12.148 1 97.69 106 SER A O 1
ATOM 814 N N . LEU A 1 107 ? 4.547 -5.762 -12.445 1 97.5 107 LEU A N 1
ATOM 815 C CA . LEU A 1 107 ? 5.184 -6.703 -13.359 1 97.5 107 LEU A CA 1
ATOM 816 C C . LEU A 1 107 ? 6.012 -7.727 -12.586 1 97.5 107 LEU A C 1
ATOM 818 O O . LEU A 1 107 ? 6.934 -7.359 -11.852 1 97.5 107 LEU A O 1
ATOM 822 N N . VAL A 1 108 ? 5.664 -8.945 -12.812 1 96.94 108 VAL A N 1
ATOM 823 C CA . VAL A 1 108 ? 6.336 -9.945 -11.992 1 96.94 108 VAL A CA 1
ATOM 824 C C . VAL A 1 108 ? 6.969 -11.016 -12.891 1 96.94 108 VAL A C 1
ATOM 826 O O . VAL A 1 108 ? 6.57 -11.172 -14.047 1 96.94 108 VAL A O 1
ATOM 829 N N . GLY A 1 109 ? 8.031 -11.633 -12.344 1 92.81 109 GLY A N 1
ATOM 830 C CA . GLY A 1 109 ? 8.648 -12.789 -12.977 1 92.81 109 GLY A CA 1
ATOM 831 C C . GLY A 1 109 ? 8.188 -14.109 -12.383 1 92.81 109 GLY A C 1
ATOM 832 O O . GLY A 1 109 ? 8.773 -14.602 -11.414 1 92.81 109 GLY A O 1
ATOM 833 N N . GLY A 1 110 ? 7.352 -14.695 -12.828 1 88.81 110 GLY A N 1
ATOM 834 C CA . GLY A 1 110 ? 6.844 -15.969 -12.328 1 88.81 110 GLY A CA 1
ATOM 835 C C . GLY A 1 110 ? 5.914 -16.656 -13.305 1 88.81 110 GLY A C 1
ATOM 836 O O . GLY A 1 110 ? 6.152 -16.641 -14.516 1 88.81 110 GLY A O 1
ATOM 837 N N . ASP A 1 111 ? 4.895 -17.297 -12.789 1 89.44 111 ASP A N 1
ATOM 838 C CA . ASP A 1 111 ? 3.953 -18.062 -13.609 1 89.44 111 ASP A CA 1
ATOM 839 C C . ASP A 1 111 ? 3.012 -17.125 -14.367 1 89.44 111 ASP A C 1
ATOM 841 O O . ASP A 1 111 ? 2.377 -17.547 -15.344 1 89.44 111 ASP A O 1
ATOM 845 N N . PHE A 1 112 ? 2.979 -15.938 -13.906 1 92.75 112 PHE A N 1
ATOM 846 C CA . PHE A 1 112 ? 2.189 -14.891 -14.547 1 92.75 112 PHE A CA 1
ATOM 847 C C . PHE A 1 112 ? 3.039 -13.648 -14.805 1 92.75 112 PHE A C 1
ATOM 849 O O . PHE A 1 112 ? 4.164 -13.547 -14.312 1 92.75 112 PHE A O 1
ATOM 856 N N . ASP A 1 113 ? 2.438 -12.773 -15.555 1 96.12 113 ASP A N 1
ATOM 857 C CA . ASP A 1 113 ? 3.217 -11.617 -15.984 1 96.12 113 ASP A CA 1
ATOM 858 C C . ASP A 1 113 ? 2.922 -10.406 -15.109 1 96.12 113 ASP A C 1
ATOM 860 O O . ASP A 1 113 ? 3.818 -9.609 -14.812 1 96.12 113 ASP A O 1
ATOM 864 N N . ILE A 1 114 ? 1.659 -10.312 -14.758 1 97.12 114 ILE A N 1
ATOM 865 C CA . ILE A 1 114 ? 1.236 -9.109 -14.047 1 97.12 114 ILE A CA 1
ATOM 866 C C . ILE A 1 114 ? 0.375 -9.5 -12.844 1 97.12 114 ILE A C 1
ATOM 868 O O . ILE A 1 114 ? -0.483 -10.375 -12.945 1 97.12 114 ILE A O 1
ATOM 872 N N . LEU A 1 115 ? 0.584 -8.914 -11.727 1 97.69 115 LEU A N 1
ATOM 873 C CA . LEU A 1 115 ? -0.282 -9 -10.555 1 97.69 115 LEU A CA 1
ATOM 874 C C . LEU A 1 115 ? -0.991 -7.668 -10.305 1 97.69 115 LEU A C 1
ATOM 876 O O . LEU A 1 115 ? -0.341 -6.641 -10.117 1 97.69 115 LEU A O 1
ATOM 880 N N . LEU A 1 116 ? -2.279 -7.719 -10.328 1 97.5 116 LEU A N 1
ATOM 881 C CA . LEU A 1 116 ? -3.125 -6.547 -10.148 1 97.5 116 LEU A CA 1
ATOM 882 C C . LEU A 1 116 ? -3.854 -6.602 -8.805 1 97.5 116 LEU A C 1
ATOM 884 O O . LEU A 1 116 ? -4.48 -7.609 -8.477 1 97.5 116 LEU A O 1
ATOM 888 N N . LEU A 1 117 ? -3.693 -5.594 -8.023 1 97.62 117 LEU A N 1
ATOM 889 C CA . LEU A 1 117 ? -4.516 -5.453 -6.828 1 97.62 117 LEU A CA 1
ATOM 890 C C . LEU A 1 117 ? -5.734 -4.578 -7.105 1 97.62 117 LEU A C 1
ATOM 892 O O . LEU A 1 117 ? -5.598 -3.428 -7.523 1 97.62 117 LEU A O 1
ATOM 896 N N . VAL A 1 118 ? -6.922 -5.129 -6.836 1 96.88 118 VAL A N 1
ATOM 897 C CA . VAL A 1 118 ? -8.164 -4.395 -7.062 1 96.88 118 VAL A CA 1
ATOM 898 C C . VAL A 1 118 ? -8.977 -4.352 -5.773 1 96.88 118 VAL A C 1
ATOM 900 O O . VAL A 1 118 ? -8.992 -5.316 -5.008 1 96.88 118 VAL A O 1
ATOM 903 N N . ARG A 1 119 ? -9.641 -3.254 -5.574 1 96.38 119 ARG A N 1
ATOM 904 C CA . ARG A 1 119 ? -10.547 -3.041 -4.453 1 96.38 119 ARG A CA 1
ATOM 905 C C . ARG A 1 119 ? -11.906 -2.543 -4.941 1 96.38 119 ARG A C 1
ATOM 907 O O . ARG A 1 119 ? -12.031 -1.401 -5.391 1 96.38 119 ARG A O 1
ATOM 914 N N . THR A 1 120 ? -12.891 -3.396 -4.797 1 95.56 120 THR A N 1
ATOM 915 C CA . THR A 1 120 ? -14.211 -3.088 -5.332 1 95.56 120 THR A CA 1
ATOM 916 C C . THR A 1 120 ? -15.258 -3.096 -4.223 1 95.56 120 THR A C 1
ATOM 918 O O . THR A 1 120 ? -15.031 -3.66 -3.15 1 95.56 120 THR A O 1
ATOM 921 N N . PRO A 1 121 ? -16.422 -2.453 -4.527 1 94.31 121 PRO A N 1
ATOM 922 C CA . PRO A 1 121 ? -17.469 -2.434 -3.508 1 94.31 121 PRO A CA 1
ATOM 923 C C . PRO A 1 121 ? -18.047 -3.818 -3.238 1 94.31 121 PRO A C 1
ATOM 925 O O . PRO A 1 121 ? -18.453 -4.117 -2.107 1 94.31 121 PRO A O 1
ATOM 928 N N . ASP A 1 122 ? -18.094 -4.625 -4.309 1 95.94 122 ASP A N 1
ATOM 929 C CA . ASP A 1 122 ? -18.719 -5.934 -4.168 1 95.94 122 ASP A CA 1
ATOM 930 C C . ASP A 1 122 ? -18.25 -6.895 -5.258 1 95.94 122 ASP A C 1
ATOM 932 O O . ASP A 1 122 ? -17.422 -6.535 -6.09 1 95.94 122 ASP A O 1
ATOM 936 N N . ASN A 1 123 ? -18.828 -8.094 -5.176 1 96.62 123 ASN A N 1
ATOM 937 C CA . ASN A 1 123 ? -18.438 -9.125 -6.125 1 96.62 123 ASN A CA 1
ATOM 938 C C . ASN A 1 123 ? -18.875 -8.789 -7.547 1 96.62 123 ASN A C 1
ATOM 940 O O . ASN A 1 123 ? -18.188 -9.102 -8.516 1 96.62 123 ASN A O 1
ATOM 944 N N . ALA A 1 124 ? -19.984 -8.133 -7.625 1 97.06 124 ALA A N 1
ATOM 945 C CA . ALA A 1 124 ? -20.5 -7.773 -8.945 1 97.06 124 ALA A CA 1
ATOM 946 C C . ALA A 1 124 ? -19.562 -6.793 -9.648 1 97.06 124 ALA A C 1
ATOM 948 O O . ALA A 1 124 ? -19.25 -6.961 -10.828 1 97.06 124 ALA A O 1
ATOM 949 N N . SER A 1 125 ? -19.141 -5.777 -8.93 1 95.81 125 SER A N 1
ATOM 950 C CA . SER A 1 125 ? -18.203 -4.809 -9.5 1 95.81 125 SER A CA 1
ATOM 951 C C . SER A 1 125 ? -16.875 -5.469 -9.859 1 95.81 125 SER A C 1
ATOM 953 O O . SER A 1 125 ? -16.25 -5.117 -10.859 1 95.81 125 SER A O 1
ATOM 955 N N . LEU A 1 126 ? -16.438 -6.406 -9.078 1 96.94 126 LEU A N 1
ATOM 956 C CA . LEU A 1 126 ? -15.219 -7.148 -9.383 1 96.94 126 LEU A CA 1
ATOM 957 C C . LEU A 1 126 ? -15.383 -7.941 -10.672 1 96.94 126 LEU A C 1
ATOM 959 O O . LEU A 1 126 ? -14.484 -7.941 -11.523 1 96.94 126 LEU A O 1
ATOM 963 N N . ARG A 1 127 ? -16.469 -8.602 -10.758 1 96.62 127 ARG A N 1
ATOM 964 C CA . ARG A 1 127 ? -16.766 -9.352 -11.969 1 96.62 127 ARG A CA 1
ATOM 965 C C . ARG A 1 127 ? -16.734 -8.445 -13.195 1 96.62 127 ARG A C 1
ATOM 967 O O . ARG A 1 127 ? -16.203 -8.828 -14.242 1 96.62 127 ARG A O 1
ATOM 974 N N . ASP A 1 128 ? -17.281 -7.277 -13.062 1 95.81 128 ASP A N 1
ATOM 975 C CA . ASP A 1 128 ? -17.266 -6.312 -14.164 1 95.81 128 ASP A CA 1
ATOM 976 C C . ASP A 1 128 ? -15.844 -5.934 -14.547 1 95.81 128 ASP A C 1
ATOM 978 O O . ASP A 1 128 ? -15.523 -5.836 -15.734 1 95.81 128 ASP A O 1
ATOM 982 N N . VAL A 1 129 ? -15.047 -5.707 -13.57 1 95.38 129 VAL A N 1
ATOM 983 C CA . VAL A 1 129 ? -13.648 -5.383 -13.836 1 95.38 129 VAL A CA 1
ATOM 984 C C . VAL A 1 129 ? -13 -6.504 -14.641 1 95.38 129 VAL A C 1
ATOM 986 O O . VAL A 1 129 ? -12.312 -6.246 -15.633 1 95.38 129 VAL A O 1
ATOM 989 N N . VAL A 1 130 ? -13.219 -7.711 -14.273 1 96.25 130 VAL A N 1
ATOM 990 C CA . VAL A 1 130 ? -12.562 -8.859 -14.891 1 96.25 130 VAL A CA 1
ATOM 991 C C . VAL A 1 130 ? -13.141 -9.102 -16.281 1 96.25 130 VAL A C 1
ATOM 993 O O . VAL A 1 130 ? -12.406 -9.148 -17.266 1 96.25 130 VAL A O 1
ATOM 996 N N . LEU A 1 131 ? -14.414 -9.164 -16.391 1 94.19 131 LEU A N 1
ATOM 997 C CA . LEU A 1 131 ? -15.07 -9.609 -17.609 1 94.19 131 LEU A CA 1
ATOM 998 C C . LEU A 1 131 ? -15.164 -8.477 -18.625 1 94.19 131 LEU A C 1
ATOM 1000 O O . LEU A 1 131 ? -14.938 -8.68 -19.828 1 94.19 131 LEU A O 1
ATOM 1004 N N . GLU A 1 132 ? -15.438 -7.285 -18.156 1 93 132 GLU A N 1
ATOM 1005 C CA . GLU A 1 132 ? -15.734 -6.199 -19.078 1 93 132 GLU A CA 1
ATOM 1006 C C . GLU A 1 132 ? -14.484 -5.379 -19.391 1 93 132 GLU A C 1
ATOM 1008 O O . GLU A 1 132 ? -14.359 -4.805 -20.469 1 93 132 GLU A O 1
ATOM 1013 N N . ARG A 1 133 ? -13.602 -5.375 -18.484 1 93.69 133 ARG A N 1
ATOM 1014 C CA . ARG A 1 133 ? -12.461 -4.492 -18.688 1 93.69 133 ARG A CA 1
ATOM 1015 C C . ARG A 1 133 ? -11.203 -5.285 -19.031 1 93.69 133 ARG A C 1
ATOM 1017 O O . ARG A 1 133 ? -10.664 -5.168 -20.125 1 93.69 133 ARG A O 1
ATOM 1024 N N . LEU A 1 134 ? -10.836 -6.184 -18.219 1 94.75 134 LEU A N 1
ATOM 1025 C CA . LEU A 1 134 ? -9.57 -6.883 -18.391 1 94.75 134 LEU A CA 1
ATOM 1026 C C . LEU A 1 134 ? -9.617 -7.805 -19.594 1 94.75 134 LEU A C 1
ATOM 1028 O O . LEU A 1 134 ? -8.672 -7.84 -20.391 1 94.75 134 LEU A O 1
ATOM 1032 N N . GLN A 1 135 ? -10.688 -8.484 -19.719 1 90.38 135 GLN A N 1
ATOM 1033 C CA . GLN A 1 135 ? -10.797 -9.445 -20.812 1 90.38 135 GLN A CA 1
ATOM 1034 C C . GLN A 1 135 ? -10.898 -8.734 -22.172 1 90.38 135 GLN A C 1
ATOM 1036 O O . GLN A 1 135 ? -10.586 -9.32 -23.203 1 90.38 135 GLN A O 1
ATOM 1041 N N . ALA A 1 136 ? -11.273 -7.48 -22.094 1 89.69 136 ALA A N 1
ATOM 1042 C CA . ALA A 1 136 ? -11.43 -6.711 -23.328 1 89.69 136 ALA A CA 1
ATOM 1043 C C . ALA A 1 136 ? -10.109 -6.062 -23.734 1 89.69 136 ALA A C 1
ATOM 1045 O O . ALA A 1 136 ? -9.984 -5.539 -24.844 1 89.69 136 ALA A O 1
ATOM 1046 N N . LEU A 1 137 ? -9.133 -6.102 -22.859 1 91.12 137 LEU A N 1
ATOM 1047 C CA . LEU A 1 137 ? -7.867 -5.441 -23.141 1 91.12 137 LEU A CA 1
ATOM 1048 C C . LEU A 1 137 ? -7.035 -6.258 -24.125 1 91.12 137 LEU A C 1
ATOM 1050 O O . LEU A 1 137 ? -6.836 -7.457 -23.938 1 91.12 137 LEU A O 1
ATOM 1054 N N . ASP A 1 138 ? -6.551 -5.551 -25.078 1 89.12 138 ASP A N 1
ATOM 1055 C CA . ASP A 1 138 ? -5.656 -6.191 -26.047 1 89.12 138 ASP A CA 1
ATOM 1056 C C . ASP A 1 138 ? -4.375 -6.672 -25.359 1 89.12 138 ASP A C 1
ATOM 1058 O O . ASP A 1 138 ? -3.775 -5.945 -24.578 1 89.12 138 ASP A O 1
ATOM 1062 N N . GLY A 1 139 ? -4.043 -7.945 -25.656 1 91.19 139 GLY A N 1
ATOM 1063 C CA . GLY A 1 139 ? -2.781 -8.453 -25.141 1 91.19 139 GLY A CA 1
ATOM 1064 C C . GLY A 1 139 ? -2.941 -9.32 -23.906 1 91.19 139 GLY A C 1
ATOM 1065 O O . GLY A 1 139 ? -2 -10 -23.484 1 91.19 139 GLY A O 1
ATOM 1066 N N . VAL A 1 140 ? -4.145 -9.289 -23.359 1 94 140 VAL A N 1
ATOM 1067 C CA . VAL A 1 140 ? -4.391 -10.156 -22.203 1 94 140 VAL A CA 1
ATOM 1068 C C . VAL A 1 140 ? -4.754 -11.555 -22.688 1 94 140 VAL A C 1
ATOM 1070 O O . VAL A 1 140 ? -5.719 -11.734 -23.438 1 94 140 VAL A O 1
ATOM 1073 N N . ARG A 1 141 ? -4.004 -12.469 -22.281 1 94.25 141 ARG A N 1
ATOM 1074 C CA . ARG A 1 141 ? -4.223 -13.859 -22.656 1 94.25 141 ARG A CA 1
ATOM 1075 C C . ARG A 1 141 ? -5.145 -14.562 -21.672 1 94.25 141 ARG A C 1
ATOM 1077 O O . ARG A 1 141 ? -6.047 -15.305 -22.062 1 94.25 141 ARG A O 1
ATOM 1084 N N . SER A 1 142 ? -4.93 -14.391 -20.375 1 94.5 142 SER A N 1
ATOM 1085 C CA . SER A 1 142 ? -5.75 -15.016 -19.344 1 94.5 142 SER A CA 1
ATOM 1086 C C . SER A 1 142 ? -5.629 -14.281 -18.016 1 94.5 142 SER A C 1
ATOM 1088 O O . SER A 1 142 ? -4.668 -13.547 -17.797 1 94.5 142 SER A O 1
ATOM 1090 N N . THR A 1 143 ? -6.621 -14.469 -17.234 1 95.38 143 THR A N 1
ATOM 1091 C CA . THR A 1 143 ? -6.625 -13.922 -15.875 1 95.38 143 THR A CA 1
ATOM 1092 C C . THR A 1 143 ? -7.023 -14.984 -14.859 1 95.38 143 THR A C 1
ATOM 1094 O O . THR A 1 143 ? -7.738 -15.93 -15.195 1 95.38 143 THR A O 1
ATOM 1097 N N . ARG A 1 144 ? -6.531 -14.852 -13.695 1 95.38 144 ARG A N 1
ATOM 1098 C CA . ARG A 1 144 ? -6.953 -15.609 -12.523 1 95.38 144 ARG A CA 1
ATOM 1099 C C . ARG A 1 144 ? -7.188 -14.688 -11.328 1 95.38 144 ARG A C 1
ATOM 1101 O O . ARG A 1 144 ? -6.383 -13.797 -11.062 1 95.38 144 ARG A O 1
ATOM 1108 N N . THR A 1 145 ? -8.312 -14.969 -10.648 1 97 145 THR A N 1
ATOM 1109 C CA . THR A 1 145 ? -8.688 -14.07 -9.562 1 97 145 THR A CA 1
ATOM 1110 C C . THR A 1 145 ? -8.516 -14.758 -8.211 1 97 145 THR A C 1
ATOM 1112 O O . THR A 1 145 ? -9.016 -15.867 -8 1 97 145 THR A O 1
ATOM 1115 N N . TRP A 1 146 ? -7.785 -14.133 -7.328 1 97.88 146 TRP A N 1
ATOM 1116 C CA . TRP A 1 146 ? -7.668 -14.555 -5.934 1 97.88 146 TRP A CA 1
ATOM 1117 C C . TRP A 1 146 ? -8.336 -13.547 -5.004 1 97.88 146 TRP A C 1
ATOM 1119 O O . TRP A 1 146 ? -7.852 -12.422 -4.844 1 97.88 146 TRP A O 1
ATOM 1129 N N . LEU A 1 147 ? -9.383 -14 -4.359 1 98 147 LEU A N 1
ATOM 1130 C CA . LEU A 1 147 ? -10.031 -13.125 -3.391 1 98 147 LEU A CA 1
ATOM 1131 C C . LEU A 1 147 ? -9.156 -12.93 -2.158 1 98 147 LEU A C 1
ATOM 1133 O O . LEU A 1 147 ? -8.516 -13.875 -1.694 1 98 147 LEU A O 1
ATOM 1137 N N . ILE A 1 148 ? -9.156 -11.758 -1.661 1 98.06 148 ILE A N 1
ATOM 1138 C CA . ILE A 1 148 ? -8.484 -11.469 -0.395 1 98.06 148 ILE A CA 1
ATOM 1139 C C . ILE A 1 148 ? -9.492 -11.586 0.752 1 98.06 148 ILE A C 1
ATOM 1141 O O . ILE A 1 148 ? -10.438 -10.797 0.834 1 98.06 148 ILE A O 1
ATOM 1145 N N . PHE A 1 149 ? -9.242 -12.469 1.632 1 96.81 149 PHE A N 1
ATOM 1146 C CA . PHE A 1 149 ? -10.148 -12.68 2.756 1 96.81 149 PHE A CA 1
ATOM 1147 C C . PHE A 1 149 ? -9.766 -11.797 3.934 1 96.81 149 PHE A C 1
ATOM 1149 O O . PHE A 1 149 ? -10.633 -11.234 4.605 1 96.81 149 PHE A O 1
ATOM 1156 N N . GLU A 1 150 ? -8.508 -11.758 4.18 1 96.38 150 GLU A N 1
ATOM 1157 C CA . GLU A 1 150 ? -7.926 -10.922 5.227 1 96.38 150 GLU A CA 1
ATOM 1158 C C . GLU A 1 150 ? -6.555 -10.398 4.809 1 96.38 150 GLU A C 1
ATOM 1160 O O . GLU A 1 150 ? -5.887 -10.992 3.959 1 96.38 150 GLU A O 1
ATOM 1165 N N . GLU A 1 151 ? -6.215 -9.328 5.371 1 96.75 151 GLU A N 1
ATOM 1166 C CA . GLU A 1 151 ? -4.891 -8.773 5.102 1 96.75 151 GLU A CA 1
ATOM 1167 C C . GLU A 1 151 ? -4.438 -7.859 6.234 1 96.75 151 GLU A C 1
ATOM 1169 O O . GLU A 1 151 ? -5.266 -7.309 6.965 1 96.75 151 GLU A O 1
ATOM 1174 N N . GLN A 1 152 ? -3.092 -7.75 6.379 1 94.12 152 GLN A N 1
ATOM 1175 C CA . GLN A 1 152 ? -2.484 -6.895 7.395 1 94.12 152 GLN A CA 1
ATOM 1176 C C . GLN A 1 152 ? -1.132 -6.363 6.93 1 94.12 152 GLN A C 1
ATOM 1178 O O . GLN A 1 152 ? -0.383 -7.066 6.25 1 94.12 152 GLN A O 1
ATOM 1183 N N . PRO A 1 153 ? -0.872 -5.137 7.305 1 91 153 PRO A N 1
ATOM 1184 C CA . PRO A 1 153 ? 0.474 -4.633 7.023 1 91 153 PRO A CA 1
ATOM 1185 C C . PRO A 1 153 ? 1.546 -5.293 7.887 1 91 153 PRO A C 1
ATOM 1187 O O . PRO A 1 153 ? 1.258 -5.738 9 1 91 153 PRO A O 1
ATOM 1190 N N . GLY A 1 154 ? 2.729 -5.355 7.344 1 89.56 154 GLY A N 1
ATOM 1191 C CA . GLY A 1 154 ? 3.881 -5.734 8.148 1 89.56 154 GLY A CA 1
ATOM 1192 C C . GLY A 1 154 ? 4.355 -4.629 9.062 1 89.56 154 GLY A C 1
ATOM 1193 O O . GLY A 1 154 ? 3.711 -3.582 9.172 1 89.56 154 GLY A O 1
ATOM 1194 N N . VAL A 1 155 ? 5.375 -4.93 9.773 1 77.38 155 VAL A N 1
ATOM 1195 C CA . VAL A 1 155 ? 5.91 -3.959 10.727 1 77.38 155 VAL A CA 1
ATOM 1196 C C . VAL A 1 155 ? 6.914 -3.047 10.016 1 77.38 155 VAL A C 1
ATOM 1198 O O . VAL A 1 155 ? 7.453 -2.121 10.625 1 77.38 155 VAL A O 1
ATOM 1201 N N . ALA A 1 156 ? 7.262 -3.295 8.766 1 64.62 156 ALA A N 1
ATOM 1202 C CA . ALA A 1 156 ? 8.125 -2.398 8 1 64.62 156 ALA A CA 1
ATOM 1203 C C . ALA A 1 156 ? 7.52 -1.001 7.906 1 64.62 156 ALA A C 1
ATOM 1205 O O . ALA A 1 156 ? 6.297 -0.845 7.926 1 64.62 156 ALA A O 1
ATOM 1206 N N . PRO A 1 157 ? 8.477 0.063 7.793 1 62.44 157 PRO A N 1
ATOM 1207 C CA . PRO A 1 157 ? 9.938 0.011 7.688 1 62.44 157 PRO A CA 1
ATOM 1208 C C . PRO A 1 157 ? 10.633 0.02 9.047 1 62.44 157 PRO A C 1
ATOM 1210 O O . PRO A 1 157 ? 11.859 0.079 9.125 1 62.44 157 PRO A O 1
ATOM 1213 N N . ARG A 1 158 ? 9.891 0.044 10.102 1 55.84 158 ARG A N 1
ATOM 1214 C CA . ARG A 1 158 ? 10.578 0.176 11.375 1 55.84 158 ARG A CA 1
ATOM 1215 C C . ARG A 1 158 ? 11.836 -0.687 11.414 1 55.84 158 ARG A C 1
ATOM 1217 O O . ARG A 1 158 ? 12.805 -0.354 12.102 1 55.84 158 ARG A O 1
ATOM 1224 N N . GLU A 1 159 ? 11.805 -1.687 10.547 1 58.75 159 GLU A N 1
ATOM 1225 C CA . GLU A 1 159 ? 12.945 -2.584 10.703 1 58.75 159 GLU A CA 1
ATOM 1226 C C . GLU A 1 159 ? 13.781 -2.652 9.43 1 58.75 159 GLU A C 1
ATOM 1228 O O . GLU A 1 159 ? 14.484 -3.637 9.195 1 58.75 159 GLU A O 1
ATOM 1233 N N . TRP A 1 160 ? 13.562 -1.521 8.797 1 57.56 160 TRP A N 1
ATOM 1234 C CA . TRP A 1 160 ? 14.523 -1.476 7.699 1 57.56 160 TRP A CA 1
ATOM 1235 C C . TRP A 1 160 ? 15.945 -1.339 8.227 1 57.56 160 TRP A C 1
ATOM 1237 O O . TRP A 1 160 ? 16.172 -0.802 9.312 1 57.56 160 TRP A O 1
ATOM 1247 N N . MET B 1 1 ? -29.453 -5.934 36 1 28.16 1 MET B N 1
ATOM 1248 C CA . MET B 1 1 ? -30.266 -5.684 34.812 1 28.16 1 MET B CA 1
ATOM 1249 C C . MET B 1 1 ? -29.391 -5.25 33.625 1 28.16 1 MET B C 1
ATOM 1251 O O . MET B 1 1 ? -28.906 -4.117 33.594 1 28.16 1 MET B O 1
ATOM 1255 N N . ALA B 1 2 ? -28.516 -6.07 33.125 1 35.22 2 ALA B N 1
ATOM 1256 C CA . ALA B 1 2 ? -27.359 -5.918 32.25 1 35.22 2 ALA B CA 1
ATOM 1257 C C . ALA B 1 2 ? -27.766 -5.281 30.906 1 35.22 2 ALA B C 1
ATOM 1259 O O . ALA B 1 2 ? -28.703 -5.73 30.266 1 35.22 2 ALA B O 1
ATOM 1260 N N . HIS B 1 3 ? -27.688 -3.879 30.781 1 34.81 3 HIS B N 1
ATOM 1261 C CA . HIS B 1 3 ? -28.047 -3.082 29.609 1 34.81 3 HIS B CA 1
ATOM 1262 C C . HIS B 1 3 ? -27.562 -3.744 28.328 1 34.81 3 HIS B C 1
ATOM 1264 O O . HIS B 1 3 ? -26.438 -4.242 28.266 1 34.81 3 HIS B O 1
ATOM 1270 N N . GLY B 1 4 ? -28.375 -4.398 27.5 1 35.69 4 GLY B N 1
ATOM 1271 C CA . GLY B 1 4 ? -28.156 -5.066 26.234 1 35.69 4 GLY B CA 1
ATOM 1272 C C . GLY B 1 4 ? -27.328 -4.246 25.266 1 35.69 4 GLY B C 1
ATOM 1273 O O . GLY B 1 4 ? -27.188 -3.033 25.438 1 35.69 4 GLY B O 1
ATOM 1274 N N . PRO B 1 5 ? -26.359 -4.812 24.5 1 38.31 5 PRO B N 1
ATOM 1275 C CA . PRO B 1 5 ? -25.484 -4.031 23.609 1 38.31 5 PRO B CA 1
ATOM 1276 C C . PRO B 1 5 ? -26.266 -3.027 22.766 1 38.31 5 PRO B C 1
ATOM 1278 O O . PRO B 1 5 ? -27.453 -3.223 22.5 1 38.31 5 PRO B O 1
ATOM 1281 N N . HIS B 1 6 ? -26.297 -1.673 23.016 1 39.25 6 HIS B N 1
ATOM 1282 C CA . HIS B 1 6 ? -26.969 -0.661 22.203 1 39.25 6 HIS B CA 1
ATOM 1283 C C . HIS B 1 6 ? -26.984 -1.052 20.734 1 39.25 6 HIS B C 1
ATOM 1285 O O . HIS B 1 6 ? -26.141 -1.813 20.281 1 39.25 6 HIS B O 1
ATOM 1291 N N . PRO B 1 7 ? -28.047 -0.942 19.891 1 39.28 7 PRO B N 1
ATOM 1292 C CA . PRO B 1 7 ? -28.156 -1.23 18.469 1 39.28 7 PRO B CA 1
ATOM 1293 C C . PRO B 1 7 ? -26.906 -0.836 17.688 1 39.28 7 PRO B C 1
ATOM 1295 O O . PRO B 1 7 ? -26.125 0.004 18.141 1 39.28 7 PRO B O 1
ATOM 1298 N N . GLY B 1 8 ? -26.219 -1.728 16.891 1 40 8 GLY B N 1
ATOM 1299 C CA . GLY B 1 8 ? -25.047 -1.729 16.031 1 40 8 GLY B CA 1
ATOM 1300 C C . GLY B 1 8 ? -24.875 -0.438 15.25 1 40 8 GLY B C 1
ATOM 1301 O O . GLY B 1 8 ? -25.812 0.015 14.578 1 40 8 GLY B O 1
ATOM 1302 N N . ARG B 1 9 ? -24.406 0.64 15.656 1 42.97 9 ARG B N 1
ATOM 1303 C CA . ARG B 1 9 ? -24.156 1.879 14.922 1 42.97 9 ARG B CA 1
ATOM 1304 C C . ARG B 1 9 ? -23.984 1.611 13.438 1 42.97 9 ARG B C 1
ATOM 1306 O O . ARG B 1 9 ? -23.094 0.852 13.039 1 42.97 9 ARG B O 1
ATOM 1313 N N . THR B 1 10 ? -24.984 1.476 12.625 1 48.19 10 THR B N 1
ATOM 1314 C CA . THR B 1 10 ? -25 1.393 11.172 1 48.19 10 THR B CA 1
ATOM 1315 C C . THR B 1 10 ? -23.906 2.281 10.57 1 48.19 10 THR B C 1
ATOM 1317 O O . THR B 1 10 ? -23.953 3.506 10.703 1 48.19 10 THR B O 1
ATOM 1320 N N . VAL B 1 11 ? -22.672 1.97 10.594 1 54.31 11 VAL B N 1
ATOM 1321 C CA . VAL B 1 11 ? -21.688 2.711 9.82 1 54.31 11 VAL B CA 1
ATOM 1322 C C . VAL B 1 11 ? -22.312 3.246 8.539 1 54.31 11 VAL B C 1
ATOM 1324 O O . VAL B 1 11 ? -22.797 2.475 7.707 1 54.31 11 VAL B O 1
ATOM 1327 N N . LEU B 1 12 ? -22.844 4.449 8.578 1 63.78 12 LEU B N 1
ATOM 1328 C CA . 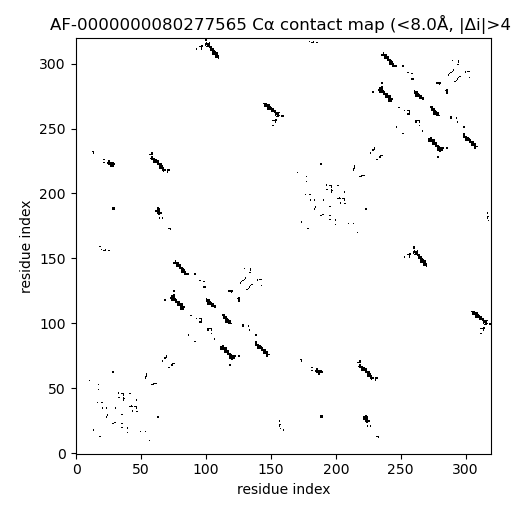LEU B 1 12 ? -23.438 5.109 7.418 1 63.78 12 LEU B CA 1
ATOM 1329 C C . LEU B 1 12 ? -22.531 4.969 6.195 1 63.78 12 LEU B C 1
ATOM 1331 O O . LEU B 1 12 ? -21.297 4.996 6.32 1 63.78 12 LEU B O 1
ATOM 1335 N N . ALA B 1 13 ? -23.094 4.527 5.133 1 82.94 13 ALA B N 1
ATOM 1336 C CA . ALA B 1 13 ? -22.422 4.508 3.836 1 82.94 13 ALA B CA 1
ATOM 1337 C C . ALA B 1 13 ? -21.797 5.863 3.525 1 82.94 13 ALA B C 1
ATOM 1339 O O . ALA B 1 13 ? -22.375 6.906 3.83 1 82.94 13 ALA B O 1
ATOM 1340 N N . LEU B 1 14 ? -20.625 5.875 3.084 1 92.19 14 LEU B N 1
ATOM 1341 C CA . LEU B 1 14 ? -19.938 7.105 2.707 1 92.19 14 LEU B CA 1
ATOM 1342 C C . LEU B 1 14 ? -20.703 7.836 1.605 1 92.19 14 LEU B C 1
ATOM 1344 O O . LEU B 1 14 ? -21.156 7.215 0.641 1 92.19 14 LEU B O 1
ATOM 1348 N N . ASP B 1 15 ? -20.875 9.102 1.814 1 93.12 15 ASP B N 1
ATOM 1349 C CA . ASP B 1 15 ? -21.484 9.875 0.737 1 93.12 15 ASP B CA 1
ATOM 1350 C C . ASP B 1 15 ? -20.406 10.5 -0.158 1 93.12 15 ASP B C 1
ATOM 1352 O O . ASP B 1 15 ? -19.234 10.172 -0.037 1 93.12 15 ASP B O 1
ATOM 1356 N N . ASP B 1 16 ? -20.812 11.352 -1.056 1 92.62 16 ASP B N 1
ATOM 1357 C CA . ASP B 1 16 ? -19.922 11.906 -2.066 1 92.62 16 ASP B CA 1
ATOM 1358 C C . ASP B 1 16 ? -18.859 12.805 -1.43 1 92.62 16 ASP B C 1
ATOM 1360 O O . ASP B 1 16 ? -17.719 12.844 -1.884 1 92.62 16 ASP B O 1
ATOM 1364 N N . ILE B 1 17 ? -19.25 13.492 -0.446 1 95.12 17 ILE B N 1
ATOM 1365 C CA . ILE B 1 17 ? -18.312 14.398 0.213 1 95.12 17 ILE B CA 1
ATOM 1366 C C . ILE B 1 17 ? -17.25 13.586 0.955 1 95.12 17 ILE B C 1
ATOM 1368 O O . ILE B 1 17 ? -16.062 13.914 0.901 1 95.12 17 ILE B O 1
ATOM 1372 N N . ASP B 1 18 ? -17.734 12.523 1.653 1 95.38 18 ASP B N 1
ATOM 1373 C CA . ASP B 1 18 ? -16.781 11.641 2.324 1 95.38 18 ASP B CA 1
ATOM 1374 C C . ASP B 1 18 ? -15.75 11.094 1.344 1 95.38 18 ASP B C 1
ATOM 1376 O O . ASP B 1 18 ? -14.555 11.109 1.631 1 95.38 18 ASP B O 1
ATOM 1380 N N . ARG B 1 19 ? -16.234 10.672 0.217 1 93.38 19 ARG B N 1
ATOM 1381 C CA . ARG B 1 19 ? -15.352 10.094 -0.79 1 93.38 19 ARG B CA 1
ATOM 1382 C C . ARG B 1 19 ? -14.383 11.148 -1.334 1 93.38 19 ARG B C 1
ATOM 1384 O O . ARG B 1 19 ? -13.219 10.852 -1.594 1 93.38 19 ARG B O 1
ATOM 1391 N N . ALA B 1 20 ? -14.875 12.273 -1.512 1 94.25 20 ALA B N 1
ATOM 1392 C CA . ALA B 1 20 ? -14.023 13.359 -1.983 1 94.25 20 ALA B CA 1
ATOM 1393 C C . ALA B 1 20 ? -12.938 13.695 -0.959 1 94.25 20 ALA B C 1
ATOM 1395 O O . ALA B 1 20 ? -11.797 13.984 -1.325 1 94.25 20 ALA B O 1
ATOM 1396 N N . ILE B 1 21 ? -13.328 13.688 0.272 1 96.06 21 ILE B N 1
ATOM 1397 C CA . ILE B 1 21 ? -12.375 13.93 1.345 1 96.06 21 ILE B CA 1
ATOM 1398 C C . ILE B 1 21 ? -11.266 12.883 1.292 1 96.06 21 ILE B C 1
ATOM 1400 O O . ILE B 1 21 ? -10.078 13.211 1.361 1 96.06 21 ILE B O 1
ATOM 1404 N N . LEU B 1 22 ? -11.672 11.641 1.163 1 95.31 22 LEU B N 1
ATOM 1405 C CA . LEU B 1 22 ? -10.703 10.547 1.102 1 95.31 22 LEU B CA 1
ATOM 1406 C C . LEU B 1 22 ? -9.773 10.711 -0.093 1 95.31 22 LEU B C 1
ATOM 1408 O O . LEU B 1 22 ? -8.57 10.477 0.016 1 95.31 22 LEU B O 1
ATOM 1412 N N . ALA B 1 23 ? -10.344 11.086 -1.173 1 93.56 23 ALA B N 1
ATOM 1413 C CA . ALA B 1 23 ? -9.539 11.297 -2.375 1 93.56 23 ALA B CA 1
ATOM 1414 C C . ALA B 1 23 ? -8.516 12.406 -2.166 1 93.56 23 ALA B C 1
ATOM 1416 O O . ALA B 1 23 ? -7.332 12.242 -2.475 1 93.56 23 ALA B O 1
ATOM 1417 N N . GLU B 1 24 ? -8.906 13.523 -1.645 1 95.06 24 GLU B N 1
ATOM 1418 C CA . GLU B 1 24 ? -8.031 14.664 -1.418 1 95.06 24 GLU B CA 1
ATOM 1419 C C . GLU B 1 24 ? -6.914 14.32 -0.438 1 95.06 24 GLU B C 1
ATOM 1421 O O . GLU B 1 24 ? -5.746 14.641 -0.683 1 95.06 24 GLU B O 1
ATOM 1426 N N . LEU B 1 25 ? -7.289 13.656 0.601 1 95.75 25 LEU B N 1
ATOM 1427 C CA . LEU B 1 25 ? -6.312 13.367 1.642 1 95.75 25 LEU B CA 1
ATOM 1428 C C . LEU B 1 25 ? -5.379 12.242 1.21 1 95.75 25 LEU B C 1
ATOM 1430 O O . LEU B 1 25 ? -4.246 12.148 1.692 1 95.75 25 LEU B O 1
ATOM 1434 N N . SER B 1 26 ? -5.848 11.344 0.355 1 94.31 26 SER B N 1
ATOM 1435 C CA . SER B 1 26 ? -4.973 10.328 -0.212 1 94.31 26 SER B CA 1
ATOM 1436 C C . SER B 1 26 ? -3.898 10.953 -1.097 1 94.31 26 SER B C 1
ATOM 1438 O O . SER B 1 26 ? -2.762 10.477 -1.135 1 94.31 26 SER B O 1
ATOM 1440 N N . ALA B 1 27 ? -4.316 11.953 -1.696 1 92.88 27 ALA B N 1
ATOM 1441 C CA . ALA B 1 27 ? -3.391 12.672 -2.57 1 92.88 27 ALA B CA 1
ATOM 1442 C C . ALA B 1 27 ? -2.447 13.562 -1.762 1 92.88 27 ALA B C 1
ATOM 1444 O O . ALA B 1 27 ? -1.26 13.664 -2.076 1 92.88 27 ALA B O 1
ATOM 1445 N N . ASP B 1 28 ? -3.004 14.18 -0.778 1 95.25 28 ASP B N 1
ATOM 1446 C CA . ASP B 1 28 ? -2.234 15.055 0.102 1 95.25 28 ASP B CA 1
ATOM 1447 C C . ASP B 1 28 ? -2.67 14.891 1.557 1 95.25 28 ASP B C 1
ATOM 1449 O O . ASP B 1 28 ? -3.584 15.57 2.018 1 95.25 28 ASP B O 1
ATOM 1453 N N . GLY B 1 29 ? -1.898 14.125 2.246 1 95.75 29 GLY B N 1
ATOM 1454 C CA . GLY B 1 29 ? -2.217 13.812 3.631 1 95.75 29 GLY B CA 1
ATOM 1455 C C . GLY B 1 29 ? -1.883 14.938 4.586 1 95.75 29 GLY B C 1
ATOM 1456 O O . GLY B 1 29 ? -2.244 14.891 5.766 1 95.75 29 GLY B O 1
ATOM 1457 N N . ARG B 1 30 ? -1.242 15.922 4.121 1 95.62 30 ARG B N 1
ATOM 1458 C CA . ARG B 1 30 ? -0.86 17.047 4.969 1 95.62 30 ARG B CA 1
ATOM 1459 C C . ARG B 1 30 ? -1.742 18.266 4.695 1 95.62 30 ARG B C 1
ATOM 1461 O O . ARG B 1 30 ? -1.514 19.344 5.25 1 95.62 30 ARG B O 1
ATOM 1468 N N . LEU B 1 31 ? -2.686 18.078 3.887 1 95.5 31 LEU B N 1
ATOM 1469 C CA . LEU B 1 31 ? -3.635 19.141 3.562 1 95.5 31 LEU B CA 1
ATOM 1470 C C . LEU B 1 31 ? -4.328 19.656 4.82 1 95.5 31 LEU B C 1
ATOM 1472 O O . LEU B 1 31 ? -4.852 18.859 5.609 1 95.5 31 LEU B O 1
ATOM 1476 N N . ALA B 1 32 ? -4.336 20.922 5 1 96.25 32 ALA B N 1
ATOM 1477 C CA . ALA B 1 32 ? -5.031 21.531 6.129 1 96.25 32 ALA B CA 1
ATOM 1478 C C . ALA B 1 32 ? -6.547 21.422 5.961 1 96.25 32 ALA B C 1
ATOM 1480 O O . ALA B 1 32 ? -7.059 21.484 4.84 1 96.25 32 ALA B O 1
ATOM 1481 N N . VAL B 1 33 ? -7.207 21.391 7.07 1 96.56 33 VAL B N 1
ATOM 1482 C CA . VAL B 1 33 ? -8.656 21.266 7.047 1 96.56 33 VAL B CA 1
ATOM 1483 C C . VAL B 1 33 ? -9.273 22.484 6.355 1 96.56 33 VAL B C 1
ATOM 1485 O O . VAL B 1 33 ? -10.266 22.359 5.629 1 96.56 33 VAL B O 1
ATOM 1488 N N . ARG B 1 34 ? -8.742 23.609 6.578 1 97.31 34 ARG B N 1
ATOM 1489 C CA . ARG B 1 34 ? -9.242 24.828 5.934 1 97.31 34 ARG B CA 1
ATOM 1490 C C . ARG B 1 34 ? -9.172 24.703 4.414 1 97.31 34 ARG B C 1
ATOM 1492 O O . ARG B 1 34 ? -10.125 25.047 3.715 1 97.31 34 ARG B O 1
ATOM 1499 N N . ALA B 1 35 ? -8.055 24.297 3.889 1 98 35 ALA B N 1
ATOM 1500 C CA . ALA B 1 35 ? -7.867 24.125 2.451 1 98 35 ALA B CA 1
ATOM 1501 C C . ALA B 1 35 ? -8.797 23.031 1.911 1 98 35 ALA B C 1
ATOM 1503 O O . ALA B 1 35 ? -9.359 23.172 0.821 1 98 35 ALA B O 1
ATOM 1504 N N . LEU B 1 36 ? -8.898 21.969 2.684 1 97.69 36 LEU B N 1
ATOM 1505 C CA . LEU B 1 36 ? -9.805 20.891 2.324 1 97.69 36 LEU B CA 1
ATOM 1506 C C . LEU B 1 36 ? -11.234 21.391 2.18 1 97.69 36 LEU B C 1
ATOM 1508 O O . LEU B 1 36 ? -11.906 21.094 1.191 1 97.69 36 LEU B O 1
ATOM 1512 N N . ALA B 1 37 ? -11.664 22.141 3.127 1 98.31 37 ALA B N 1
ATOM 1513 C CA . ALA B 1 37 ? -13.008 22.719 3.115 1 98.31 37 ALA B CA 1
ATOM 1514 C C . ALA B 1 37 ? -13.211 23.609 1.891 1 98.31 37 ALA B C 1
ATOM 1516 O O . ALA B 1 37 ? -14.25 23.531 1.23 1 98.31 37 ALA B O 1
ATOM 1517 N N . GLU B 1 38 ? -12.25 24.375 1.593 1 98.25 38 GLU B N 1
ATOM 1518 C CA . GLU B 1 38 ? -12.312 25.266 0.446 1 98.25 38 GLU B CA 1
ATOM 1519 C C . GLU B 1 38 ? -12.398 24.5 -0.864 1 98.25 38 GLU B C 1
ATOM 1521 O O . GLU B 1 38 ? -13.242 24.781 -1.711 1 98.25 38 GLU B O 1
ATOM 1526 N N . ARG B 1 39 ? -11.609 23.516 -0.984 1 96.69 39 ARG B N 1
ATOM 1527 C CA . ARG B 1 39 ? -11.555 22.719 -2.209 1 96.69 39 ARG B CA 1
ATOM 1528 C C . ARG B 1 39 ? -12.883 22 -2.451 1 96.69 39 ARG B C 1
ATOM 1530 O O . ARG B 1 39 ? -13.305 21.828 -3.598 1 96.69 39 ARG B O 1
ATOM 1537 N N . LEU B 1 40 ? -13.5 21.609 -1.387 1 97.31 40 LEU B N 1
ATOM 1538 C CA . LEU B 1 40 ? -14.695 20.781 -1.517 1 97.31 40 LEU B CA 1
ATOM 1539 C C . LEU B 1 40 ? -15.953 21.625 -1.358 1 97.31 40 LEU B C 1
ATOM 1541 O O . LEU B 1 40 ? -17.062 21.109 -1.42 1 97.31 40 LEU B O 1
ATOM 1545 N N . HIS B 1 41 ? -15.758 22.844 -1.114 1 97.94 41 HIS B N 1
ATOM 1546 C CA . HIS B 1 41 ? -16.859 23.812 -0.998 1 97.94 41 HIS B CA 1
ATOM 1547 C C . HIS B 1 41 ? -17.812 23.406 0.125 1 97.94 41 HIS B C 1
ATOM 1549 O O . HIS B 1 41 ? -19.016 23.375 -0.076 1 97.94 41 HIS B O 1
ATOM 1555 N N . ILE B 1 42 ? -17.25 23.141 1.251 1 98 42 ILE B N 1
ATOM 1556 C CA . ILE B 1 42 ? -18 22.906 2.479 1 98 42 ILE B CA 1
ATOM 1557 C C . ILE B 1 42 ? -17.438 23.781 3.602 1 98 42 ILE B C 1
ATOM 1559 O O . ILE B 1 42 ? -16.375 24.391 3.451 1 98 42 ILE B O 1
ATOM 1563 N N . SER B 1 43 ? -18.219 23.844 4.684 1 98.06 43 SER B N 1
ATOM 1564 C CA . SER B 1 43 ? -17.734 24.641 5.812 1 98.06 43 SER B CA 1
ATOM 1565 C C . SER B 1 43 ? -16.594 23.938 6.543 1 98.06 43 SER B C 1
ATOM 1567 O O . SER B 1 43 ? -16.469 22.719 6.461 1 98.06 43 SER B O 1
ATOM 1569 N N . ARG B 1 44 ? -15.828 24.688 7.23 1 97.81 44 ARG B N 1
ATOM 1570 C CA . ARG B 1 44 ? -14.766 24.125 8.055 1 97.81 44 ARG B CA 1
ATOM 1571 C C . ARG B 1 44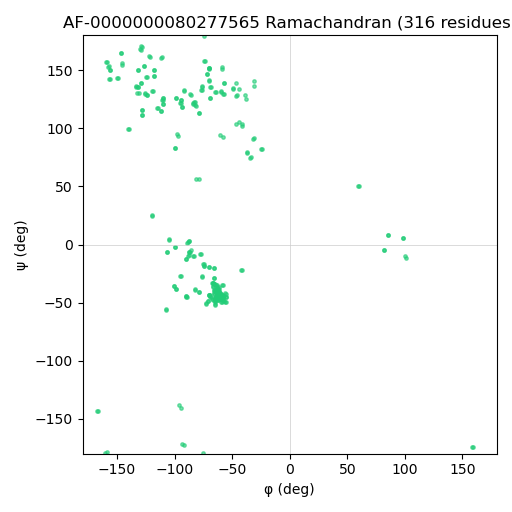 ? -15.336 23.219 9.141 1 97.81 44 ARG B C 1
ATOM 1573 O O . ARG B 1 44 ? -14.773 22.172 9.438 1 97.81 44 ARG B O 1
ATOM 1580 N N . THR B 1 45 ? -16.469 23.672 9.664 1 98 45 THR B N 1
ATOM 1581 C CA . THR B 1 45 ? -17.125 22.891 10.703 1 98 45 THR B CA 1
ATOM 1582 C C . THR B 1 45 ? -17.531 21.516 10.164 1 98 45 THR B C 1
ATOM 1584 O O . THR B 1 45 ? -17.297 20.5 10.812 1 98 45 THR B O 1
ATOM 1587 N N . ASN B 1 46 ? -18.078 21.547 8.977 1 97.94 46 ASN B N 1
ATOM 1588 C CA . ASN B 1 46 ? -18.469 20.297 8.32 1 97.94 46 ASN B CA 1
ATOM 1589 C C . ASN B 1 46 ? -17.25 19.422 8.031 1 97.94 46 ASN B C 1
ATOM 1591 O O . ASN B 1 46 ? -17.281 18.219 8.273 1 97.94 46 ASN B O 1
ATOM 1595 N N . ALA B 1 47 ? -16.234 19.984 7.539 1 98.12 47 ALA B N 1
ATOM 1596 C CA . ALA B 1 47 ? -15.008 19.234 7.23 1 98.12 47 ALA B CA 1
ATOM 1597 C C . ALA B 1 47 ? -14.438 18.578 8.484 1 98.12 47 ALA B C 1
ATOM 1599 O O . ALA B 1 47 ? -14.078 17.406 8.461 1 98.12 47 ALA B O 1
ATOM 1600 N N . TYR B 1 48 ? -14.414 19.312 9.586 1 97.56 48 TYR B N 1
ATOM 1601 C CA . TYR B 1 48 ? -13.898 18.766 10.844 1 97.56 48 TYR B CA 1
ATOM 1602 C C . TYR B 1 48 ? -14.758 17.594 11.32 1 97.56 48 TYR B C 1
ATOM 1604 O O . TYR B 1 48 ? -14.234 16.562 11.734 1 97.56 48 TYR B O 1
ATOM 1612 N N . ALA B 1 49 ? -15.961 17.812 11.242 1 97.88 49 ALA B N 1
ATOM 1613 C CA . ALA B 1 49 ? -16.891 16.781 11.703 1 97.88 49 ALA B CA 1
ATOM 1614 C C . ALA B 1 49 ? -16.719 15.508 10.898 1 97.88 49 ALA B C 1
ATOM 1616 O O . ALA B 1 49 ? -16.703 14.406 11.453 1 97.88 49 ALA B O 1
ATOM 1617 N N . ARG B 1 50 ? -16.641 15.672 9.641 1 97.38 50 ARG B N 1
ATOM 1618 C CA . ARG B 1 50 ? -16.5 14.523 8.758 1 97.38 50 ARG B CA 1
ATOM 1619 C C . ARG B 1 50 ? -15.156 13.82 8.984 1 97.38 50 ARG B C 1
ATOM 1621 O O . ARG B 1 50 ? -15.094 12.594 9.031 1 97.38 50 ARG B O 1
ATOM 1628 N N . LEU B 1 51 ? -14.148 14.555 9.141 1 97.12 51 LEU B N 1
ATOM 1629 C CA . LEU B 1 51 ? -12.828 13.969 9.391 1 97.12 51 LEU B CA 1
ATOM 1630 C C . LEU B 1 51 ? -12.82 13.195 10.703 1 97.12 51 LEU B C 1
ATOM 1632 O O . LEU B 1 51 ? -12.281 12.086 10.773 1 97.12 51 LEU B O 1
ATOM 1636 N N . ASP B 1 52 ? -13.398 13.836 11.711 1 97.19 52 ASP B N 1
ATOM 1637 C CA . ASP B 1 52 ? -13.484 13.18 13.008 1 97.19 52 ASP B CA 1
ATOM 1638 C C . ASP B 1 52 ? -14.25 11.859 12.906 1 97.19 52 ASP B C 1
ATOM 1640 O O . ASP B 1 52 ? -13.812 10.836 13.438 1 97.19 52 ASP B O 1
ATOM 1644 N N . ARG B 1 53 ? -15.289 11.898 12.219 1 97.31 53 ARG B N 1
ATOM 1645 C CA . ARG B 1 53 ? -16.109 10.703 12.039 1 97.31 53 ARG B CA 1
ATOM 1646 C C . ARG B 1 53 ? -15.352 9.633 11.266 1 97.31 53 ARG B C 1
ATOM 1648 O O . ARG B 1 53 ? -15.344 8.469 11.664 1 97.31 53 ARG B O 1
ATOM 1655 N N . LEU B 1 54 ? -14.75 10.039 10.125 1 97.38 54 LEU B N 1
ATOM 1656 C CA . LEU B 1 54 ? -13.992 9.102 9.305 1 97.38 54 LEU B CA 1
ATOM 1657 C C . LEU B 1 54 ? -12.867 8.461 10.102 1 97.38 54 LEU B C 1
ATOM 1659 O O . LEU B 1 54 ? -12.539 7.289 9.898 1 97.38 54 LEU B O 1
ATOM 1663 N N . GLY B 1 55 ? -12.289 9.18 10.969 1 97.25 55 GLY B N 1
ATOM 1664 C CA . GLY B 1 55 ? -11.266 8.648 11.859 1 97.25 55 GLY B CA 1
ATOM 1665 C C . GLY B 1 55 ? -11.82 7.707 12.914 1 97.25 55 GLY B C 1
ATOM 1666 O O . GLY B 1 55 ? -11.32 6.594 13.086 1 97.25 55 GLY B O 1
ATOM 1667 N N . SER B 1 56 ? -12.875 8.141 13.586 1 97 56 SER B N 1
ATOM 1668 C CA . SER B 1 56 ? -13.461 7.367 14.68 1 97 56 SER B CA 1
ATOM 1669 C C . SER B 1 56 ? -14.07 6.062 14.172 1 97 56 SER B C 1
ATOM 1671 O O . SER B 1 56 ? -14.062 5.055 14.883 1 97 56 SER B O 1
ATOM 1673 N N . GLU B 1 57 ? -14.5 6.09 12.953 1 96.25 57 GLU B N 1
ATOM 1674 C CA . GLU B 1 57 ? -15.094 4.902 12.359 1 96.25 57 GLU B CA 1
ATOM 1675 C C . GLU B 1 57 ? -14.031 4.004 11.727 1 96.25 57 GLU B C 1
ATOM 1677 O O . GLU B 1 57 ? -14.344 2.932 11.211 1 96.25 57 GLU B O 1
ATOM 1682 N N . GLY B 1 58 ? -12.844 4.465 11.703 1 96.62 58 GLY B N 1
ATOM 1683 C CA . GLY B 1 58 ? -11.734 3.639 11.258 1 96.62 58 GLY B CA 1
ATOM 1684 C C . GLY B 1 58 ? -11.547 3.65 9.758 1 96.62 58 GLY B C 1
ATOM 1685 O O . GLY B 1 58 ? -10.844 2.797 9.203 1 96.62 58 GLY B O 1
ATOM 1686 N N . VAL B 1 59 ? -12.258 4.5 9.047 1 96.56 59 VAL B N 1
ATOM 1687 C CA . VAL B 1 59 ? -12.062 4.641 7.613 1 96.56 59 VAL B CA 1
ATOM 1688 C C . VAL B 1 59 ? -10.656 5.184 7.336 1 96.56 59 VAL B C 1
ATOM 1690 O O . VAL B 1 59 ? -9.93 4.645 6.504 1 96.56 59 VAL B O 1
ATOM 1693 N N . ILE B 1 60 ? -10.367 6.254 7.996 1 96.75 60 ILE B N 1
ATOM 1694 C CA . ILE B 1 60 ? -9 6.746 8.008 1 96.75 60 ILE B CA 1
ATOM 1695 C C . ILE B 1 60 ? -8.266 6.223 9.242 1 96.75 60 ILE B C 1
ATOM 1697 O O . ILE B 1 60 ? -8.664 6.508 10.367 1 96.75 60 ILE B O 1
ATOM 1701 N N . THR B 1 61 ? -7.195 5.535 9.008 1 96.19 61 THR B N 1
ATOM 1702 C CA . THR B 1 61 ? -6.516 4.898 10.125 1 96.19 61 THR B CA 1
ATOM 1703 C C . THR B 1 61 ? -5.223 5.637 10.469 1 96.19 61 THR B C 1
ATOM 1705 O O . THR B 1 61 ? -4.547 5.301 11.445 1 96.19 61 THR B O 1
ATOM 1708 N N . GLY B 1 62 ? -4.875 6.617 9.625 1 95.75 62 GLY B N 1
ATOM 1709 C CA . GLY B 1 62 ? -3.688 7.426 9.852 1 95.75 62 GLY B CA 1
ATOM 1710 C C . GLY B 1 62 ? -3.182 8.109 8.602 1 95.75 62 GLY B C 1
ATOM 1711 O O . GLY B 1 62 ? -3.869 8.133 7.574 1 95.75 62 GLY B O 1
ATOM 1712 N N . PHE B 1 63 ? -2.062 8.734 8.766 1 96.31 63 PHE B N 1
ATOM 1713 C CA . PHE B 1 63 ? -1.356 9.414 7.684 1 96.31 63 PHE B CA 1
ATOM 1714 C C . PHE B 1 63 ? 0.104 8.977 7.637 1 96.31 63 PHE B C 1
ATOM 1716 O O . PHE B 1 63 ? 0.74 8.805 8.68 1 96.31 63 PHE B O 1
ATOM 1723 N N . GLY B 1 64 ? 0.582 8.789 6.453 1 95.5 64 GLY B N 1
ATOM 1724 C CA . GLY B 1 64 ? 1.963 8.344 6.352 1 95.5 64 GLY B CA 1
ATOM 1725 C C . GLY B 1 64 ? 2.674 8.883 5.121 1 95.5 64 GLY B C 1
ATOM 1726 O O . GLY B 1 64 ? 2.029 9.344 4.18 1 95.5 64 GLY B O 1
ATOM 1727 N N . ALA B 1 65 ? 3.961 8.766 5.16 1 96.06 65 ALA B N 1
ATOM 1728 C CA . ALA B 1 65 ? 4.77 9.117 3.992 1 96.06 65 ALA B CA 1
ATOM 1729 C C . ALA B 1 65 ? 4.684 8.031 2.922 1 96.06 65 ALA B C 1
ATOM 1731 O O . ALA B 1 65 ? 4.672 6.84 3.236 1 96.06 65 ALA B O 1
ATOM 1732 N N . LYS B 1 66 ? 4.527 8.438 1.722 1 95.12 66 LYS B N 1
ATOM 1733 C CA . LYS B 1 66 ? 4.711 7.555 0.574 1 95.12 66 LYS B CA 1
ATOM 1734 C C . LYS B 1 66 ? 6.188 7.422 0.213 1 95.12 66 LYS B C 1
ATOM 1736 O O . LYS B 1 66 ? 6.836 8.406 -0.141 1 95.12 66 LYS B O 1
ATOM 1741 N N . ILE B 1 67 ? 6.676 6.23 0.276 1 94.69 67 ILE B N 1
ATOM 1742 C CA . ILE B 1 67 ? 8.109 6 0.125 1 94.69 67 ILE B CA 1
ATOM 1743 C C . ILE B 1 67 ? 8.359 5.105 -1.086 1 94.69 67 ILE B C 1
ATOM 1745 O O . ILE B 1 67 ? 7.668 4.105 -1.283 1 94.69 67 ILE B O 1
ATOM 1749 N N . ASP B 1 68 ? 9.273 5.535 -1.877 1 94.62 68 ASP B N 1
ATOM 1750 C CA . ASP B 1 68 ? 9.758 4.68 -2.955 1 94.62 68 ASP B CA 1
ATOM 1751 C C . ASP B 1 68 ? 10.75 3.639 -2.428 1 94.62 68 ASP B C 1
ATOM 1753 O O . ASP B 1 68 ? 11.852 3.982 -2.004 1 94.62 68 ASP B O 1
ATOM 1757 N N . PRO B 1 69 ? 10.328 2.414 -2.486 1 93.56 69 PRO B N 1
ATOM 1758 C CA . PRO B 1 69 ? 11.188 1.405 -1.863 1 93.56 69 PRO B CA 1
ATOM 1759 C C . PRO B 1 69 ? 12.57 1.331 -2.506 1 93.56 69 PRO B C 1
ATOM 1761 O O . PRO B 1 69 ? 13.578 1.18 -1.804 1 93.56 69 PRO B O 1
ATOM 1764 N N . ARG B 1 70 ? 12.641 1.424 -3.764 1 93.94 70 ARG B N 1
ATOM 1765 C CA . ARG B 1 70 ? 13.93 1.329 -4.445 1 93.94 70 ARG B CA 1
ATOM 1766 C C . ARG B 1 70 ? 14.852 2.469 -4.031 1 93.94 70 ARG B C 1
ATOM 1768 O O . ARG B 1 70 ? 16.016 2.24 -3.705 1 93.94 70 ARG B O 1
ATOM 1775 N N . ARG B 1 71 ? 14.352 3.615 -3.965 1 94.31 71 ARG B N 1
ATOM 1776 C CA . ARG B 1 71 ? 15.148 4.781 -3.602 1 94.31 71 ARG B CA 1
ATOM 1777 C C . ARG B 1 71 ? 15.461 4.789 -2.107 1 94.31 71 ARG B C 1
ATOM 1779 O O . ARG B 1 71 ? 16.375 5.48 -1.663 1 94.31 71 ARG B O 1
ATOM 1786 N N . ALA B 1 72 ? 14.672 4.008 -1.396 1 93.69 72 ALA B N 1
ATOM 1787 C CA . ALA B 1 72 ? 14.914 3.893 0.039 1 93.69 72 ALA B CA 1
ATOM 1788 C C . ALA B 1 72 ? 15.922 2.787 0.338 1 93.69 72 ALA B C 1
ATOM 1790 O O . ALA B 1 72 ? 16.172 2.467 1.501 1 93.69 72 ALA B O 1
ATOM 1791 N N . GLY B 1 73 ? 16.438 2.189 -0.677 1 92.44 73 GLY B N 1
ATOM 1792 C CA . GLY B 1 73 ? 17.5 1.198 -0.501 1 92.44 73 GLY B CA 1
ATOM 1793 C C . GLY B 1 73 ? 16.984 -0.228 -0.52 1 92.44 73 GLY B C 1
ATOM 1794 O O . GLY B 1 73 ? 17.719 -1.168 -0.24 1 92.44 73 GLY B O 1
ATOM 1795 N N . LEU B 1 74 ? 15.727 -0.337 -0.795 1 94.38 74 LEU B N 1
ATOM 1796 C CA . LEU B 1 74 ? 15.125 -1.658 -0.932 1 94.38 74 LEU B CA 1
ATOM 1797 C C . LEU B 1 74 ? 14.984 -2.043 -2.4 1 94.38 74 LEU B C 1
ATOM 1799 O O . LEU B 1 74 ? 13.883 -1.992 -2.961 1 94.38 74 LEU B O 1
ATOM 1803 N N . GLY B 1 75 ? 16.047 -2.527 -2.889 1 94.81 75 GLY B N 1
ATOM 1804 C CA . GLY B 1 75 ? 16.188 -2.67 -4.328 1 94.81 75 GLY B CA 1
ATOM 1805 C C . GLY B 1 75 ? 15.562 -3.943 -4.867 1 94.81 75 GLY B C 1
ATOM 1806 O O . GLY B 1 75 ? 15.453 -4.121 -6.082 1 94.81 75 GLY B O 1
ATOM 1807 N N . THR B 1 76 ? 15.18 -4.797 -3.969 1 96.69 76 THR B N 1
ATOM 1808 C CA . THR B 1 76 ? 14.617 -6.074 -4.398 1 96.69 76 THR B CA 1
ATOM 1809 C C . THR B 1 76 ? 13.273 -6.332 -3.711 1 96.69 76 THR B C 1
ATOM 1811 O O . THR B 1 76 ? 13.219 -6.484 -2.49 1 96.69 76 THR B O 1
ATOM 1814 N N . SER B 1 77 ? 12.258 -6.383 -4.523 1 97.19 77 SER B N 1
ATOM 1815 C CA . SER B 1 77 ? 10.906 -6.664 -4.035 1 97.19 77 SER B CA 1
ATOM 1816 C C . SER B 1 77 ? 10.359 -7.953 -4.637 1 97.19 77 SER B C 1
ATOM 1818 O O . SER B 1 77 ? 10.703 -8.312 -5.77 1 97.19 77 SER B O 1
ATOM 1820 N N . ALA B 1 78 ? 9.5 -8.594 -3.852 1 98.19 78 ALA B N 1
ATOM 1821 C CA . ALA B 1 78 ? 8.922 -9.844 -4.344 1 98.19 78 ALA B CA 1
ATOM 1822 C C . ALA B 1 78 ? 7.594 -10.141 -3.66 1 98.19 78 ALA B C 1
ATOM 1824 O O . ALA B 1 78 ? 7.367 -9.727 -2.52 1 98.19 78 ALA B O 1
ATOM 1825 N N . TYR B 1 79 ? 6.805 -10.805 -4.434 1 98.19 79 TYR B N 1
ATOM 1826 C CA . TYR B 1 79 ? 5.695 -11.539 -3.83 1 98.19 79 TYR B CA 1
ATOM 1827 C C . TYR B 1 79 ? 6.098 -12.977 -3.52 1 98.19 79 TYR B C 1
ATOM 1829 O O . TYR B 1 79 ? 6.664 -13.664 -4.371 1 98.19 79 TYR B O 1
ATOM 1837 N N . ILE B 1 80 ? 5.797 -13.391 -2.342 1 97.75 80 ILE B N 1
ATOM 1838 C CA . ILE B 1 80 ? 6.035 -14.773 -1.966 1 97.75 80 ILE B CA 1
ATOM 1839 C C . ILE B 1 80 ? 4.703 -15.477 -1.701 1 97.75 80 ILE B C 1
ATOM 1841 O O . ILE B 1 80 ? 3.963 -15.086 -0.796 1 97.75 80 ILE B O 1
ATOM 1845 N N . LEU B 1 81 ? 4.445 -16.469 -2.5 1 97.06 81 LEU B N 1
ATOM 1846 C CA . LEU B 1 81 ? 3.262 -17.297 -2.344 1 97.06 81 LEU B CA 1
ATOM 1847 C C . LEU B 1 81 ? 3.525 -18.438 -1.354 1 97.06 81 LEU B C 1
ATOM 1849 O O . LEU B 1 81 ? 4.52 -19.156 -1.477 1 97.06 81 LEU B O 1
ATOM 1853 N N . ILE B 1 82 ? 2.605 -18.562 -0.389 1 96.75 82 ILE B N 1
ATOM 1854 C CA . ILE B 1 82 ? 2.846 -19.531 0.668 1 96.75 82 ILE B CA 1
ATOM 1855 C C . ILE B 1 82 ? 1.672 -20.5 0.75 1 96.75 82 ILE B C 1
ATOM 1857 O O . ILE B 1 82 ? 0.512 -20.094 0.78 1 96.75 82 ILE B O 1
ATOM 1861 N N . THR B 1 83 ? 1.953 -21.719 0.724 1 95.81 83 THR B N 1
ATOM 1862 C CA . THR B 1 83 ? 1.003 -22.766 1.062 1 95.81 83 THR B CA 1
ATOM 1863 C C . THR B 1 83 ? 1.215 -23.25 2.496 1 95.81 83 THR B C 1
ATOM 1865 O O . THR B 1 83 ? 2.34 -23.562 2.891 1 95.81 83 THR B O 1
ATOM 1868 N N . VAL B 1 84 ? 0.151 -23.203 3.201 1 94.19 84 VAL B N 1
ATOM 1869 C CA . VAL B 1 84 ? 0.264 -23.547 4.613 1 94.19 84 VAL B CA 1
ATOM 1870 C C . VAL B 1 84 ? -0.461 -24.859 4.875 1 94.19 84 VAL B C 1
ATOM 1872 O O . VAL B 1 84 ? -1.274 -25.312 4.059 1 94.19 84 VAL B O 1
ATOM 1875 N N . GLU B 1 85 ? -0.14 -25.469 5.922 1 87.94 85 GLU B N 1
ATOM 1876 C CA . GLU B 1 85 ? -0.846 -26.641 6.426 1 87.94 85 GLU B CA 1
ATOM 1877 C C . GLU B 1 85 ? -1.896 -26.25 7.461 1 87.94 85 GLU B C 1
ATOM 1879 O O . GLU B 1 85 ? -2.584 -25.234 7.309 1 87.94 85 GLU B O 1
ATOM 1884 N N . GLN B 1 86 ? -2.109 -26.906 8.453 1 79.25 86 GLN B N 1
ATOM 1885 C CA . GLN B 1 86 ? -3.133 -26.781 9.484 1 79.25 86 GLN B CA 1
ATOM 1886 C C . GLN B 1 86 ? -2.771 -25.672 10.477 1 79.25 86 GLN B C 1
ATOM 1888 O O . GLN B 1 86 ? -2.49 -25.953 11.648 1 79.25 86 GLN B O 1
ATOM 1893 N N . THR B 1 87 ? -2.57 -24.5 9.898 1 73.88 87 THR B N 1
ATOM 1894 C CA . THR B 1 87 ? -2.289 -23.422 10.844 1 73.88 87 THR B CA 1
ATOM 1895 C C . THR B 1 87 ? -3.355 -22.344 10.758 1 73.88 87 THR B C 1
ATOM 1897 O O . THR B 1 87 ? -3.932 -22.109 9.695 1 73.88 87 THR B O 1
ATOM 1900 N N . SER B 1 88 ? -3.559 -21.844 11.922 1 88.5 88 SER B N 1
ATOM 1901 C CA . SER B 1 88 ? -4.535 -20.766 11.961 1 88.5 88 SER B CA 1
ATOM 1902 C C . SER B 1 88 ? -3.979 -19.484 11.328 1 88.5 88 SER B C 1
ATOM 1904 O O . SER B 1 88 ? -2.785 -19.203 11.453 1 88.5 88 SER B O 1
ATOM 1906 N N . TRP B 1 89 ? -4.82 -18.734 10.711 1 90.44 89 TRP B N 1
ATOM 1907 C CA . TRP B 1 89 ? -4.477 -17.438 10.133 1 90.44 89 TRP B CA 1
ATOM 1908 C C . TRP B 1 89 ? -3.926 -16.5 11.203 1 90.44 89 TRP B C 1
ATOM 1910 O O . TRP B 1 89 ? -2.949 -15.789 10.961 1 90.44 89 TRP B O 1
ATOM 1920 N N . ARG B 1 90 ? -4.523 -16.453 12.258 1 91.62 90 ARG B N 1
ATOM 1921 C CA . ARG B 1 90 ? -4.121 -15.539 13.328 1 91.62 90 ARG B CA 1
ATOM 1922 C C . ARG B 1 90 ? -2.662 -15.766 13.719 1 91.62 90 ARG B C 1
ATOM 1924 O O . ARG B 1 90 ? -1.882 -14.812 13.797 1 91.62 90 ARG B O 1
ATOM 1931 N N . THR B 1 91 ? -2.344 -16.984 13.945 1 91.62 91 THR B N 1
ATOM 1932 C CA . THR B 1 91 ? -0.98 -17.328 14.336 1 91.62 91 THR B CA 1
ATOM 1933 C C . THR B 1 91 ? -0.01 -17.062 13.18 1 91.62 91 THR B C 1
ATOM 1935 O O . THR B 1 91 ? 1.025 -16.422 13.367 1 91.62 91 THR B O 1
ATOM 1938 N N . MET B 1 92 ? -0.328 -17.5 12 1 92.69 92 MET B N 1
ATOM 1939 C CA . MET B 1 92 ? 0.54 -17.391 10.828 1 92.69 92 MET B CA 1
ATOM 1940 C C . MET B 1 92 ? 0.786 -15.922 10.469 1 92.69 92 MET B C 1
ATOM 1942 O O . MET B 1 92 ? 1.927 -15.523 10.234 1 92.69 92 MET B O 1
ATOM 1946 N N . SER B 1 93 ? -0.287 -15.156 10.477 1 94.75 93 SER B N 1
ATOM 1947 C CA . SER B 1 93 ? -0.15 -13.75 10.117 1 94.75 93 SER B CA 1
ATOM 1948 C C . SER B 1 93 ? 0.717 -13 11.125 1 94.75 93 SER B C 1
ATOM 1950 O O . SER B 1 93 ? 1.526 -12.148 10.742 1 94.75 93 SER B O 1
ATOM 1952 N N . ALA B 1 94 ? 0.559 -13.312 12.383 1 94.25 94 ALA B N 1
ATOM 1953 C CA . ALA B 1 94 ? 1.352 -12.664 13.422 1 94.25 94 ALA B CA 1
ATOM 1954 C C . ALA B 1 94 ? 2.838 -12.961 13.25 1 94.25 94 ALA B C 1
ATOM 1956 O O . ALA B 1 94 ? 3.676 -12.062 13.359 1 94.25 94 ALA B O 1
ATOM 1957 N N . GLU B 1 95 ? 3.139 -14.156 12.953 1 93.62 95 GLU B N 1
ATOM 1958 C CA . GLU B 1 95 ? 4.527 -14.562 12.758 1 93.62 95 GLU B CA 1
ATOM 1959 C C . GLU B 1 95 ? 5.109 -13.945 11.492 1 93.62 95 GLU B C 1
ATOM 1961 O O . GLU B 1 95 ? 6.242 -13.453 11.5 1 93.62 95 GLU B O 1
ATOM 1966 N N . LEU B 1 96 ? 4.363 -14 10.453 1 95.69 96 LEU B N 1
ATOM 1967 C CA . LEU B 1 96 ? 4.836 -13.477 9.18 1 95.69 96 LEU B CA 1
ATOM 1968 C C . LEU B 1 96 ? 5.102 -11.977 9.266 1 95.69 96 LEU B C 1
ATOM 1970 O O . LEU B 1 96 ? 6.094 -11.484 8.719 1 95.69 96 LEU B O 1
ATOM 1974 N N . ARG B 1 97 ? 4.266 -11.242 9.945 1 94.62 97 ARG B N 1
ATOM 1975 C CA . ARG B 1 97 ? 4.363 -9.789 10.039 1 94.62 97 ARG B CA 1
ATOM 1976 C C . ARG B 1 97 ? 5.629 -9.375 10.781 1 94.62 97 ARG B C 1
ATOM 1978 O O . ARG B 1 97 ? 6.105 -8.25 10.617 1 94.62 97 ARG B O 1
ATOM 1985 N N . GLU B 1 98 ? 6.191 -10.25 11.539 1 91.94 98 GLU B N 1
ATOM 1986 C CA . GLU B 1 98 ? 7.359 -9.938 12.359 1 91.94 98 GLU B CA 1
ATOM 1987 C C . GLU B 1 98 ? 8.656 -10.195 11.594 1 91.94 98 GLU B C 1
ATOM 1989 O O . GLU B 1 98 ? 9.742 -9.836 12.055 1 91.94 98 GLU B O 1
ATOM 1994 N N . ILE B 1 99 ? 8.531 -10.852 10.508 1 93.25 99 ILE B N 1
ATOM 1995 C CA . ILE B 1 99 ? 9.719 -11.117 9.703 1 93.25 99 ILE B CA 1
ATOM 1996 C C . ILE B 1 99 ? 10.234 -9.82 9.094 1 93.25 99 ILE B C 1
ATOM 1998 O O . ILE B 1 99 ? 9.461 -9.047 8.516 1 93.25 99 ILE B O 1
ATOM 2002 N N . PRO B 1 100 ? 11.5 -9.625 9.148 1 91.12 100 PRO B N 1
ATOM 2003 C CA . PRO B 1 100 ? 12.055 -8.406 8.555 1 91.12 100 PRO B CA 1
ATOM 2004 C C . PRO B 1 100 ? 11.703 -8.266 7.078 1 91.12 100 PRO B C 1
ATOM 2006 O O . PRO B 1 100 ? 11.664 -9.258 6.348 1 91.12 100 PRO B O 1
ATOM 2009 N N . TYR B 1 101 ? 11.367 -7 6.676 1 93.62 101 TYR B N 1
ATOM 2010 C CA . TYR B 1 101 ? 11.203 -6.602 5.285 1 93.62 101 TYR B CA 1
ATOM 2011 C C . TYR B 1 101 ? 9.82 -6.98 4.773 1 93.62 101 TYR B C 1
ATOM 2013 O O . TYR B 1 101 ? 9.461 -6.648 3.641 1 93.62 101 TYR B O 1
ATOM 2021 N N . VAL B 1 102 ? 9.039 -7.68 5.59 1 95.81 102 VAL B N 1
ATOM 2022 C CA . VAL B 1 102 ? 7.664 -7.949 5.176 1 95.81 102 VAL B CA 1
ATOM 2023 C C . VAL B 1 102 ? 6.859 -6.652 5.184 1 95.81 102 VAL B C 1
ATOM 2025 O O . VAL B 1 102 ? 6.793 -5.957 6.199 1 95.81 102 VAL B O 1
ATOM 2028 N N . GLU B 1 103 ? 6.27 -6.387 4.094 1 94.56 103 GLU B N 1
ATOM 2029 C CA . GLU B 1 103 ? 5.5 -5.152 3.961 1 94.56 103 GLU B CA 1
ATOM 2030 C C . GLU B 1 103 ? 4.004 -5.414 4.113 1 94.56 103 GLU B C 1
ATOM 2032 O O . GLU B 1 103 ? 3.27 -4.566 4.621 1 94.56 103 GLU B O 1
ATOM 2037 N N . HIS B 1 104 ? 3.562 -6.566 3.615 1 96.5 104 HIS B N 1
ATOM 2038 C CA . HIS B 1 104 ? 2.129 -6.84 3.605 1 96.5 104 HIS B CA 1
ATOM 2039 C C . HIS B 1 104 ? 1.854 -8.344 3.561 1 96.5 104 HIS B C 1
ATOM 2041 O O . HIS B 1 104 ? 2.562 -9.086 2.879 1 96.5 104 HIS B O 1
ATOM 2047 N N . VAL B 1 105 ? 0.825 -8.758 4.281 1 97.5 105 VAL B N 1
ATOM 2048 C CA . VAL B 1 105 ? 0.402 -10.148 4.344 1 97.5 105 VAL B CA 1
ATOM 2049 C C . VAL B 1 105 ? -1.074 -10.258 3.969 1 97.5 105 VAL B C 1
ATOM 2051 O O . VAL B 1 105 ? -1.92 -9.57 4.543 1 97.5 105 VAL B O 1
ATOM 2054 N N . SER B 1 106 ? -1.362 -11.164 3.08 1 97.69 106 SER B N 1
ATOM 2055 C CA . SER B 1 106 ? -2.742 -11.344 2.643 1 97.69 106 SER B CA 1
ATOM 2056 C C . SER B 1 106 ? -3.135 -12.82 2.654 1 97.69 106 SER B C 1
ATOM 2058 O O . SER B 1 106 ? -2.408 -13.664 2.129 1 97.69 106 SER B O 1
ATOM 2060 N N . LEU B 1 107 ? -4.25 -13.109 3.254 1 97.44 107 LEU B N 1
ATOM 2061 C CA . LEU B 1 107 ? -4.91 -14.398 3.107 1 97.44 107 LEU B CA 1
ATOM 2062 C C . LEU B 1 107 ? -5.75 -14.438 1.834 1 97.44 107 LEU B C 1
ATOM 2064 O O . LEU B 1 107 ? -6.66 -13.625 1.66 1 97.44 107 LEU B O 1
ATOM 2068 N N . VAL B 1 108 ? -5.426 -15.398 1.031 1 96.94 108 VAL B N 1
ATOM 2069 C CA . VAL B 1 108 ? -6.109 -15.391 -0.258 1 96.94 108 VAL B CA 1
ATOM 2070 C C . VAL B 1 108 ? -6.762 -16.75 -0.507 1 96.94 108 VAL B C 1
ATOM 2072 O O . VAL B 1 108 ? -6.371 -17.75 0.094 1 96.94 108 VAL B O 1
ATOM 2075 N N . GLY B 1 109 ? -7.836 -16.703 -1.317 1 92.88 109 GLY B N 1
ATOM 2076 C CA . GLY B 1 109 ? -8.477 -17.906 -1.812 1 92.88 109 GLY B CA 1
ATOM 2077 C C . GLY B 1 109 ? -8.023 -18.297 -3.211 1 92.88 109 GLY B C 1
ATOM 2078 O O . GLY B 1 109 ? -8.602 -17.844 -4.199 1 92.88 109 GLY B O 1
ATOM 2079 N N . GLY B 1 110 ? -7.195 -19.016 -3.402 1 88.81 110 GLY B N 1
ATOM 2080 C CA . GLY B 1 110 ? -6.703 -19.438 -4.703 1 88.81 110 GLY B CA 1
ATOM 2081 C C . GLY B 1 110 ? -5.793 -20.656 -4.625 1 88.81 110 GLY B C 1
ATOM 2082 O O . GLY B 1 110 ? -6.039 -21.578 -3.848 1 88.81 110 GLY B O 1
ATOM 2083 N N . ASP B 1 111 ? -4.773 -20.672 -5.453 1 89.62 111 ASP B N 1
ATOM 2084 C CA . ASP B 1 111 ? -3.85 -21.797 -5.535 1 89.62 111 ASP B CA 1
ATOM 2085 C C . ASP B 1 111 ? -2.898 -21.812 -4.34 1 89.62 111 ASP B C 1
ATOM 2087 O O . ASP B 1 111 ? -2.271 -22.844 -4.051 1 89.62 111 ASP B O 1
ATOM 2091 N N . PHE B 1 112 ? -2.848 -20.703 -3.715 1 92.81 112 PHE B N 1
ATOM 2092 C CA . PHE B 1 112 ? -2.047 -20.562 -2.504 1 92.81 112 PHE B CA 1
ATOM 2093 C C . PHE B 1 112 ? -2.879 -19.953 -1.375 1 92.81 112 PHE B C 1
ATOM 2095 O O . PHE B 1 112 ? -3.998 -19.5 -1.601 1 92.81 112 PHE B O 1
ATOM 2102 N N . ASP B 1 113 ? -2.266 -19.984 -0.226 1 96.06 113 ASP B N 1
ATOM 2103 C CA . ASP B 1 113 ? -3.025 -19.578 0.949 1 96.06 113 ASP B CA 1
ATOM 2104 C C . ASP B 1 113 ? -2.711 -18.141 1.329 1 96.06 113 ASP B C 1
ATOM 2106 O O . ASP B 1 113 ? -3.596 -17.391 1.763 1 96.06 113 ASP B O 1
ATOM 2110 N N . ILE B 1 114 ? -1.442 -17.81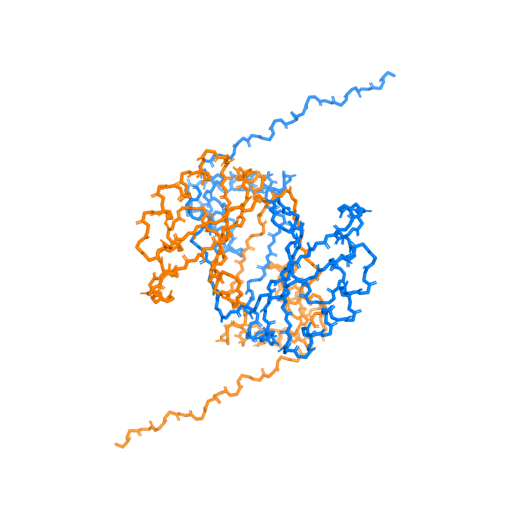2 1.175 1 97.12 114 ILE B N 1
ATOM 2111 C CA . ILE B 1 114 ? -0.999 -16.516 1.646 1 97.12 114 ILE B CA 1
ATOM 2112 C C . ILE B 1 114 ? -0.135 -15.844 0.578 1 97.12 114 ILE B C 1
ATOM 2114 O O . ILE B 1 114 ? 0.709 -16.5 -0.042 1 97.12 114 ILE B O 1
ATOM 2118 N N . LEU B 1 115 ? -0.332 -14.602 0.324 1 97.69 115 LEU B N 1
ATOM 2119 C CA . LEU B 1 115 ? 0.542 -13.766 -0.49 1 97.69 115 LEU B CA 1
ATOM 2120 C C . LEU B 1 115 ? 1.271 -12.742 0.373 1 97.69 115 LEU B C 1
ATOM 2122 O O . LEU B 1 115 ? 0.637 -11.93 1.056 1 97.69 115 LEU B O 1
ATOM 2126 N N . LEU B 1 116 ? 2.559 -12.797 0.338 1 97.5 116 LEU B N 1
ATOM 2127 C CA . LEU B 1 116 ? 3.422 -11.93 1.124 1 97.5 116 LEU B CA 1
ATOM 2128 C C . LEU B 1 116 ? 4.16 -10.938 0.226 1 97.5 116 LEU B C 1
ATOM 2130 O O . LEU B 1 116 ? 4.766 -11.336 -0.772 1 97.5 116 LEU B O 1
ATOM 2134 N N . LEU B 1 117 ? 4.016 -9.688 0.514 1 97.62 117 LEU B N 1
ATOM 2135 C CA . LEU B 1 117 ? 4.852 -8.688 -0.143 1 97.62 117 LEU B CA 1
ATOM 2136 C C . LEU B 1 117 ? 6.078 -8.359 0.702 1 97.62 117 LEU B C 1
ATOM 2138 O O . LEU B 1 117 ? 5.953 -7.949 1.856 1 97.62 117 LEU B O 1
ATOM 2142 N N . VAL B 1 118 ? 7.258 -8.523 0.1 1 96.94 118 VAL B N 1
ATOM 2143 C CA . VAL B 1 118 ? 8.508 -8.242 0.803 1 96.94 118 VAL B CA 1
ATOM 2144 C C . VAL B 1 118 ? 9.328 -7.23 0.015 1 96.94 118 VAL B C 1
ATOM 2146 O O . VAL B 1 118 ? 9.344 -7.254 -1.218 1 96.94 118 VAL B O 1
ATOM 2149 N N . ARG B 1 119 ? 10 -6.387 0.714 1 96.38 119 ARG B N 1
ATOM 2150 C CA . ARG B 1 119 ? 10.922 -5.398 0.163 1 96.38 119 ARG B CA 1
ATOM 2151 C C . ARG B 1 119 ? 12.281 -5.473 0.852 1 96.38 119 ARG B C 1
ATOM 2153 O O . ARG B 1 119 ? 12.414 -5.098 2.02 1 96.38 119 ARG B O 1
ATOM 2160 N N . THR B 1 120 ? 13.266 -5.91 0.096 1 95.5 120 THR B N 1
ATOM 2161 C CA . THR B 1 120 ? 14.586 -6.148 0.668 1 95.5 120 THR B CA 1
ATOM 2162 C C . THR B 1 120 ? 15.648 -5.312 -0.048 1 95.5 120 THR B C 1
ATOM 2164 O O . THR B 1 120 ? 15.422 -4.84 -1.162 1 95.5 120 THR B O 1
ATOM 2167 N N . PRO B 1 121 ? 16.812 -5.164 0.632 1 94.38 121 PRO B N 1
ATOM 2168 C CA . PRO B 1 121 ? 17.875 -4.379 -0.006 1 94.38 121 PRO B CA 1
ATOM 2169 C C . PRO B 1 121 ? 18.438 -5.055 -1.251 1 94.38 121 PRO B C 1
ATOM 2171 O O . PRO B 1 121 ? 18.844 -4.379 -2.201 1 94.38 121 PRO B O 1
ATOM 2174 N N . ASP B 1 122 ? 18.453 -6.402 -1.199 1 95.94 122 ASP B N 1
ATOM 2175 C CA . ASP B 1 122 ? 19.078 -7.129 -2.301 1 95.94 122 ASP B CA 1
ATOM 2176 C C . ASP B 1 122 ? 18.594 -8.578 -2.344 1 95.94 122 ASP B C 1
ATOM 2178 O O . ASP B 1 122 ? 17.75 -8.984 -1.533 1 95.94 122 ASP B O 1
ATOM 2182 N N . ASN B 1 123 ? 19.141 -9.289 -3.326 1 96.62 123 ASN B N 1
ATOM 2183 C CA . ASN B 1 123 ? 18.734 -10.672 -3.521 1 96.62 123 ASN B CA 1
ATOM 2184 C C . ASN B 1 123 ? 19.172 -11.555 -2.355 1 96.62 123 ASN B C 1
ATOM 2186 O O . ASN B 1 123 ? 18.469 -12.492 -1.981 1 96.62 123 ASN B O 1
ATOM 2190 N N . ALA B 1 124 ? 20.281 -11.211 -1.81 1 97.06 124 ALA B N 1
ATOM 2191 C CA . ALA B 1 124 ? 20.797 -12.008 -0.694 1 97.06 124 ALA B CA 1
ATOM 2192 C C . ALA B 1 124 ? 19.859 -11.914 0.513 1 97.06 124 ALA B C 1
ATOM 2194 O O . ALA B 1 124 ? 19.531 -12.93 1.136 1 97.06 124 ALA B O 1
ATOM 2195 N N . SER B 1 125 ? 19.469 -10.711 0.847 1 95.81 125 SER B N 1
ATOM 2196 C CA . SER B 1 125 ? 18.531 -10.516 1.959 1 95.81 125 SER B CA 1
ATOM 2197 C C . SER B 1 125 ? 17.203 -11.195 1.684 1 95.81 125 SER B C 1
ATOM 2199 O O . SER B 1 125 ? 16.578 -11.734 2.596 1 95.81 125 SER B O 1
ATOM 2201 N N . LEU B 1 126 ? 16.75 -11.188 0.472 1 96.94 126 LEU B N 1
ATOM 2202 C CA . LEU B 1 126 ? 15.516 -11.883 0.101 1 96.94 126 LEU B CA 1
ATOM 2203 C C . LEU B 1 126 ? 15.656 -13.383 0.307 1 96.94 126 LEU B C 1
ATOM 2205 O O . LEU B 1 126 ? 14.758 -14.023 0.855 1 96.94 126 LEU B O 1
ATOM 2209 N N . ARG B 1 127 ? 16.734 -13.875 -0.164 1 96.62 127 ARG B N 1
ATOM 2210 C CA . ARG B 1 127 ? 17.016 -15.297 0.029 1 96.62 127 ARG B CA 1
ATOM 2211 C C . ARG B 1 127 ? 16.984 -15.664 1.508 1 96.62 127 ARG B C 1
ATOM 2213 O O . ARG B 1 127 ? 16.453 -16.703 1.88 1 96.62 127 ARG B O 1
ATOM 2220 N N . ASP B 1 128 ? 17.547 -14.836 2.328 1 95.81 128 ASP B N 1
ATOM 2221 C CA . ASP B 1 128 ? 17.547 -15.07 3.768 1 95.81 128 ASP B CA 1
ATOM 2222 C C . ASP B 1 128 ? 16.125 -15.102 4.32 1 95.81 128 ASP B C 1
ATOM 2224 O O . ASP B 1 128 ? 15.797 -15.953 5.152 1 95.81 128 ASP B O 1
ATOM 2228 N N . VAL B 1 129 ? 15.336 -14.195 3.873 1 95.31 129 VAL B N 1
ATOM 2229 C CA . VAL B 1 129 ? 13.938 -14.172 4.305 1 95.31 129 VAL B CA 1
ATOM 2230 C C . VAL B 1 129 ? 13.266 -15.5 3.957 1 95.31 129 VAL B C 1
ATOM 2232 O O . VAL B 1 129 ? 12.578 -16.094 4.793 1 95.31 129 VAL B O 1
ATOM 2235 N N . VAL B 1 130 ? 13.477 -15.984 2.789 1 96.19 130 VAL B N 1
ATOM 2236 C CA . VAL B 1 130 ? 12.797 -17.188 2.301 1 96.19 130 VAL B CA 1
ATOM 2237 C C . VAL B 1 130 ? 13.367 -18.422 3 1 96.19 130 VAL B C 1
ATOM 22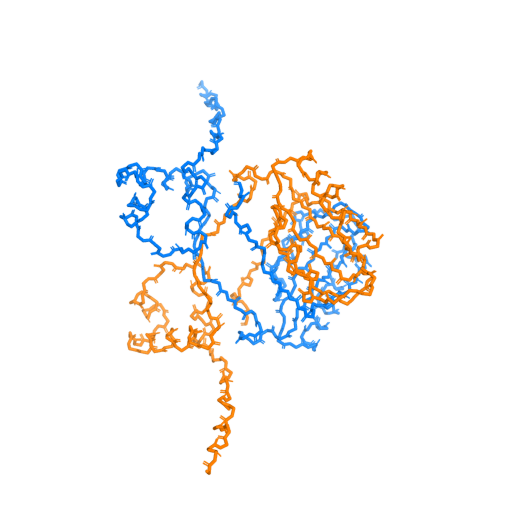39 O O . VAL B 1 130 ? 12.617 -19.188 3.6 1 96.19 130 VAL B O 1
ATOM 2242 N N . LEU B 1 131 ? 14.641 -18.562 3.006 1 94.06 131 LEU B N 1
ATOM 2243 C CA . LEU B 1 131 ? 15.273 -19.797 3.432 1 94.06 131 LEU B CA 1
ATOM 2244 C C . LEU B 1 131 ? 15.383 -19.859 4.953 1 94.06 131 LEU B C 1
ATOM 2246 O O . LEU B 1 131 ? 15.133 -20.906 5.555 1 94.06 131 LEU B O 1
ATOM 2250 N N . GLU B 1 132 ? 15.672 -18.75 5.57 1 93 132 GLU B N 1
ATOM 2251 C CA . GLU B 1 132 ? 15.984 -18.781 7 1 93 132 GLU B CA 1
ATOM 2252 C C . GLU B 1 132 ? 14.742 -18.469 7.836 1 93 132 GLU B C 1
ATOM 2254 O O . GLU B 1 132 ? 14.625 -18.922 8.977 1 93 132 GLU B O 1
ATOM 2259 N N . ARG B 1 133 ? 13.867 -17.75 7.262 1 93.56 133 ARG B N 1
ATOM 2260 C CA . ARG B 1 133 ? 12.742 -17.344 8.086 1 93.56 133 ARG B CA 1
ATOM 2261 C C . ARG B 1 133 ? 11.469 -18.094 7.695 1 93.56 133 ARG B C 1
ATOM 2263 O O . ARG B 1 133 ? 10.938 -18.875 8.484 1 93.56 133 ARG B O 1
ATOM 2270 N N . LEU B 1 134 ? 11.094 -18.031 6.488 1 94.62 134 LEU B N 1
ATOM 2271 C CA . LEU B 1 134 ? 9.812 -18.578 6.062 1 94.62 134 LEU B CA 1
ATOM 2272 C C . LEU B 1 134 ? 9.844 -20.109 6.121 1 94.62 134 LEU B C 1
ATOM 2274 O O . LEU B 1 134 ? 8.891 -20.734 6.602 1 94.62 134 LEU B O 1
ATOM 2278 N N . GLN B 1 135 ? 10.906 -20.641 5.66 1 90.31 135 GLN B N 1
ATOM 2279 C CA . GLN B 1 135 ? 10.992 -22.094 5.609 1 90.31 135 GLN B CA 1
ATOM 2280 C C . GLN B 1 135 ? 11.102 -22.688 7.012 1 90.31 135 GLN B C 1
ATOM 2282 O O . GLN B 1 135 ? 10.789 -23.875 7.219 1 90.31 135 GLN B O 1
ATOM 2287 N N . ALA B 1 136 ? 11.5 -21.844 7.93 1 89.5 136 ALA B N 1
ATOM 2288 C CA . ALA B 1 136 ? 11.656 -22.312 9.305 1 89.5 136 ALA B CA 1
ATOM 2289 C C . ALA B 1 136 ? 10.344 -22.203 10.078 1 89.5 136 ALA B C 1
ATOM 2291 O O . ALA B 1 136 ? 10.227 -22.734 11.188 1 89.5 136 ALA B O 1
ATOM 2292 N N . LEU B 1 137 ? 9.367 -21.562 9.508 1 90.94 137 LEU B N 1
ATOM 2293 C CA . LEU B 1 137 ? 8.109 -21.344 10.211 1 90.94 137 LEU B CA 1
ATOM 2294 C C . LEU B 1 137 ? 7.266 -22.609 10.211 1 90.94 137 LEU B C 1
ATOM 2296 O O . LEU B 1 137 ? 7.055 -23.219 9.156 1 90.94 137 LEU B O 1
ATOM 2300 N N . ASP B 1 138 ? 6.777 -22.891 11.359 1 89 138 ASP B N 1
ATOM 2301 C CA . 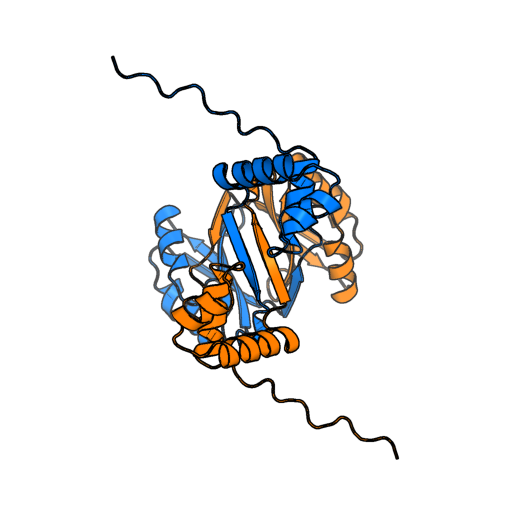ASP B 1 138 ? 5.871 -24.031 11.477 1 89 138 ASP B CA 1
ATOM 2302 C C . ASP B 1 138 ? 4.586 -23.797 10.688 1 89 138 ASP B C 1
ATOM 2304 O O . ASP B 1 138 ? 4.004 -22.703 10.75 1 89 138 ASP B O 1
ATOM 2308 N N . GLY B 1 139 ? 4.23 -24.812 9.883 1 91.06 139 GLY B N 1
ATOM 2309 C CA . GLY B 1 139 ? 2.967 -24.734 9.172 1 91.06 139 GLY B CA 1
ATOM 2310 C C . GLY B 1 139 ? 3.123 -24.312 7.719 1 91.06 139 GLY B C 1
ATOM 2311 O O . GLY B 1 139 ? 2.176 -24.422 6.934 1 91.06 139 GLY B O 1
ATOM 2312 N N . VAL B 1 140 ? 4.328 -23.891 7.383 1 93.88 140 VAL B N 1
ATOM 2313 C CA . VAL B 1 140 ? 4.57 -23.547 5.984 1 93.88 140 VAL B CA 1
ATOM 2314 C C . VAL B 1 140 ? 4.91 -24.812 5.199 1 93.88 140 VAL B C 1
ATOM 2316 O O . VAL B 1 140 ? 5.871 -25.516 5.527 1 93.88 140 VAL B O 1
ATOM 2319 N N . ARG B 1 141 ? 4.152 -25.062 4.254 1 94.19 141 ARG B N 1
ATOM 2320 C CA . ARG B 1 141 ? 4.352 -26.25 3.424 1 94.19 141 ARG B CA 1
ATOM 2321 C C . ARG B 1 141 ? 5.27 -25.938 2.244 1 94.19 141 ARG B C 1
ATOM 2323 O O . ARG B 1 141 ? 6.164 -26.734 1.924 1 94.19 141 ARG B O 1
ATOM 2330 N N . SER B 1 142 ? 5.066 -24.828 1.562 1 94.5 142 SER B N 1
ATOM 2331 C CA . SER B 1 142 ? 5.879 -24.438 0.414 1 94.5 142 SER B CA 1
ATOM 2332 C C . SER B 1 142 ? 5.777 -22.953 0.139 1 94.5 142 SER B C 1
ATOM 2334 O O . SER B 1 142 ? 4.832 -22.297 0.579 1 94.5 142 SER B O 1
ATOM 2336 N N . THR B 1 143 ? 6.773 -22.469 -0.516 1 95.38 143 THR B N 1
ATOM 2337 C CA . THR B 1 143 ? 6.797 -21.078 -0.946 1 95.38 143 THR B CA 1
ATOM 2338 C C . THR B 1 143 ? 7.188 -20.969 -2.416 1 95.38 143 THR B C 1
ATOM 2340 O O . THR B 1 143 ? 7.891 -21.844 -2.941 1 95.38 143 THR B O 1
ATOM 2343 N N . ARG B 1 144 ? 6.699 -19.984 -3.049 1 95.31 144 ARG B N 1
ATOM 2344 C CA . ARG B 1 144 ? 7.117 -19.562 -4.383 1 95.31 144 ARG B CA 1
ATOM 2345 C C . ARG B 1 144 ? 7.367 -18.062 -4.434 1 95.31 144 ARG B C 1
ATOM 2347 O O . ARG B 1 144 ? 6.578 -17.281 -3.904 1 95.31 144 ARG B O 1
ATOM 2354 N N . THR B 1 145 ? 8.492 -17.734 -5.086 1 97 145 THR B N 1
ATOM 2355 C CA . THR B 1 145 ? 8.891 -16.328 -5.086 1 97 145 THR B CA 1
ATOM 2356 C C . THR B 1 145 ? 8.719 -15.719 -6.477 1 97 145 THR B C 1
ATOM 2358 O O . THR B 1 145 ? 9.203 -16.266 -7.465 1 97 145 THR B O 1
ATOM 2361 N N . TRP B 1 146 ? 8.008 -14.633 -6.559 1 97.88 146 TRP B N 1
ATOM 2362 C CA . TRP B 1 146 ? 7.895 -13.828 -7.766 1 97.88 146 TRP B CA 1
ATOM 2363 C C . TRP B 1 146 ? 8.586 -12.477 -7.582 1 97.88 146 TRP B C 1
ATOM 2365 O O . TRP B 1 146 ? 8.117 -11.633 -6.812 1 97.88 146 TRP B O 1
ATOM 2375 N N . LEU B 1 147 ? 9.617 -12.281 -8.344 1 98 147 LEU B N 1
ATOM 2376 C CA . LEU B 1 147 ? 10.289 -10.984 -8.289 1 98 147 LEU B CA 1
ATOM 2377 C C . LEU B 1 147 ? 9.422 -9.891 -8.914 1 98 147 LEU B C 1
ATOM 2379 O O . LEU B 1 147 ? 8.758 -10.125 -9.93 1 98 147 LEU B O 1
ATOM 2383 N N . ILE B 1 148 ? 9.438 -8.766 -8.328 1 98.06 148 ILE B N 1
ATOM 2384 C CA . ILE B 1 148 ? 8.773 -7.602 -8.906 1 98.06 148 ILE B CA 1
ATOM 2385 C C . ILE B 1 148 ? 9.781 -6.797 -9.727 1 98.06 148 ILE B C 1
ATOM 2387 O O . ILE B 1 148 ? 10.742 -6.25 -9.18 1 98.06 148 ILE B O 1
ATOM 2391 N N . PHE B 1 149 ? 9.539 -6.668 -10.969 1 96.81 149 PHE B N 1
ATOM 2392 C CA . PHE B 1 149 ? 10.445 -5.949 -11.852 1 96.81 149 PHE B CA 1
ATOM 2393 C C . PHE B 1 149 ? 10.078 -4.469 -11.914 1 96.81 149 PHE B C 1
ATOM 2395 O O . PHE B 1 149 ? 10.961 -3.607 -11.914 1 96.81 149 PHE B O 1
ATOM 2402 N N . GLU B 1 150 ? 8.82 -4.246 -12.031 1 96.44 150 GLU B N 1
ATOM 2403 C CA . GLU B 1 150 ? 8.258 -2.9 -12.039 1 96.44 150 GLU B CA 1
ATOM 2404 C C . GLU B 1 150 ? 6.891 -2.871 -11.359 1 96.44 150 GLU B C 1
ATOM 2406 O O . GLU B 1 150 ? 6.215 -3.896 -11.266 1 96.44 150 GLU B O 1
ATOM 2411 N N . GLU B 1 151 ? 6.566 -1.751 -10.906 1 96.81 151 GLU B N 1
ATOM 2412 C CA . GLU B 1 151 ? 5.25 -1.588 -10.289 1 96.81 151 GLU B CA 1
ATOM 2413 C C . GLU B 1 151 ? 4.816 -0.125 -10.297 1 96.81 151 GLU B C 1
ATOM 2415 O O . GLU B 1 151 ? 5.656 0.776 -10.336 1 96.81 151 GLU B O 1
ATOM 2420 N N . GLN B 1 152 ? 3.473 0.083 -10.305 1 94.25 152 GLN B N 1
ATOM 2421 C CA . GLN B 1 152 ? 2.885 1.418 -10.281 1 94.25 152 GLN B CA 1
ATOM 2422 C C . GLN B 1 152 ? 1.535 1.414 -9.57 1 94.25 152 GLN B C 1
ATOM 2424 O O . GLN B 1 152 ? 0.769 0.455 -9.688 1 94.25 152 GLN B O 1
ATOM 2429 N N . PRO B 1 153 ? 1.295 2.477 -8.852 1 91.19 153 PRO B N 1
ATOM 2430 C CA . PRO B 1 153 ? -0.045 2.596 -8.273 1 91.19 153 PRO B CA 1
ATOM 2431 C C . PRO B 1 153 ? -1.119 2.867 -9.32 1 91.19 153 PRO B C 1
ATOM 2433 O O . PRO B 1 153 ? -0.829 3.447 -10.375 1 91.19 153 PRO B O 1
ATOM 2436 N N . GLY B 1 154 ? -2.312 2.416 -9.023 1 89.81 154 GLY B N 1
ATOM 2437 C CA . GLY B 1 154 ? -3.461 2.82 -9.812 1 89.81 154 GLY B CA 1
ATOM 2438 C C . GLY B 1 154 ? -3.906 4.246 -9.539 1 89.81 154 GLY B C 1
ATOM 2439 O O . GLY B 1 154 ? -3.244 4.977 -8.805 1 89.81 154 GLY B O 1
ATOM 2440 N N . VAL B 1 155 ? -4.914 4.637 -10.227 1 77.38 155 VAL B N 1
ATOM 2441 C CA . VAL B 1 155 ? -5.422 5.996 -10.078 1 77.38 155 VAL B CA 1
ATOM 2442 C C . VAL B 1 155 ? -6.414 6.055 -8.914 1 77.38 155 VAL B C 1
ATOM 2444 O O . VAL B 1 155 ? -6.961 7.113 -8.609 1 77.38 155 VAL B O 1
ATOM 2447 N N . ALA B 1 156 ? -6.758 4.941 -8.281 1 64.44 156 ALA B N 1
ATOM 2448 C CA . ALA B 1 156 ? -7.621 4.934 -7.105 1 64.44 156 ALA B CA 1
ATOM 2449 C C . ALA B 1 156 ? -7.02 5.777 -5.984 1 64.44 156 ALA B C 1
ATOM 2451 O O . ALA B 1 156 ? -5.797 5.922 -5.895 1 64.44 156 ALA B O 1
ATOM 2452 N N . PRO B 1 157 ? -7.965 6.355 -5.07 1 62.19 157 PRO B N 1
ATOM 2453 C CA . PRO B 1 157 ? -9.422 6.215 -5.031 1 62.19 157 PRO B CA 1
ATOM 2454 C C . PRO B 1 157 ? -10.141 7.258 -5.883 1 62.19 157 PRO B C 1
ATOM 2456 O O . PRO B 1 157 ? -11.375 7.336 -5.859 1 62.19 157 PRO B O 1
ATOM 2459 N N . ARG B 1 158 ? -9.414 8.094 -6.566 1 55.66 158 ARG B N 1
ATOM 2460 C CA . ARG B 1 158 ? -10.125 9.156 -7.273 1 55.66 158 ARG B CA 1
ATOM 2461 C C . ARG B 1 158 ? -11.383 8.625 -7.949 1 55.66 158 ARG B C 1
ATOM 2463 O O . ARG B 1 158 ? -12.352 9.359 -8.141 1 55.66 158 ARG B O 1
ATOM 2470 N N . GLU B 1 159 ? -11.344 7.328 -8.164 1 58.62 159 GLU B N 1
ATOM 2471 C CA . GLU B 1 159 ? -12.484 6.867 -8.945 1 58.62 159 GLU B CA 1
ATOM 2472 C C . GLU B 1 159 ? -13.312 5.844 -8.172 1 58.62 159 GLU B C 1
ATOM 2474 O O . GLU B 1 159 ? -14.016 5.027 -8.766 1 58.62 159 GLU B O 1
ATOM 2479 N N . TRP B 1 160 ? -13.078 6.078 -6.898 1 57.34 160 TRP B N 1
ATOM 2480 C CA . TRP B 1 160 ? -14.023 5.27 -6.137 1 57.34 160 TRP B CA 1
ATOM 2481 C C . TRP B 1 160 ? -15.453 5.77 -6.336 1 57.34 160 TRP B C 1
ATOM 2483 O O . TRP B 1 160 ? -15.664 6.949 -6.625 1 57.34 160 TRP B O 1
#

Radius of gyration: 21.32 Å; Cα contacts (8 Å, |Δi|>4): 581; chains: 2; bounding box: 61×52×62 Å

Foldseek 3Di:
DPPPDPPDPPPDDDDPLLLLLVLVCVVPVPDDLVVSCVVSVHDSVVSVVSVVSCCVVCVDVDDDDDDDLCVVQQVWKKKKFWAFAPDDPVVVVVLLVPQPQWDDWDQDPDPGGIITIGTHNDPVVVCCCVPVRQVPDHGTDDMDIGIDPDDDDDPPPVPD/DPPPDPPDPPPDDDDPLLLLLVLVCVVPVPDDLVVSCVVSVHDSVVSVVSVVSCCVVCVDVDDDDDDDLCVVQQVWKKKKFWAFAPDDPVVVVVLLVPQPQWDDWDQDPDPGGIITIGTHNDPVVVCCSVPVRQVPDHGTDDMDIGIDPDDDDDPPPVPD

Sequence (320 aa):
MAHGPHPGRTVLALDDIDRAILAELSADGRLAVRALAERLHISRTNAYARLDRLGSEGVITGFGAKIDPRRAGLGTSAYILITVEQTSWRTMSAELREIPYVEHVSLVGGDFDILLLVRTPDNASLRDVVLERLQALDGVRSTRTWLIFEEQPGVAPREWMAHGPHPGRTVLALDDIDRAILAELSADGRLAVRALAERLHISRTNAYARLDRLGSEGVITGFGAKIDPRRAGLGTSAYILITVEQTSWRTMSAELREIPYVEHVSLVGGDFDILLLVRTPDNASLRDVVLERLQALDGVRSTRTWLIFEEQPGVAPREW

Organism: Amycolatopsis orientalis (NCBI:txid31958)

Nearest PDB structures (foldseek):
  7fby-assembly1_A  TM=9.441E-01  e=1.287E-14  Pyrococcus horikoshii OT3
  2cfx-assembly1_C  TM=9.167E-01  e=2.713E-12  Bacillus subtilis
  8q90-assembly1_B  TM=9.108E-01  e=5.295E-12  Haloferax mediterranei
  2zny-assembly2_C  TM=9.242E-01  e=1.787E-11  Pyrococcus horikoshii
  1i1g-assembly1_A  TM=9.396E-01  e=1.501E-10  Pyrococcus furiosus

InterPro domains:
  IPR000485 AsnC-type HTH domain [PR00033] (14-30)
  IPR000485 AsnC-type HTH domain [PR00033] (30-41)
  IPR000485 AsnC-type HTH domain [PR00033] (41-60)
  IPR000485 AsnC-type HTH domain [PS50956] (14-75)
  IPR011008 Dimeric alpha-beta barrel [SSF54909] (75-151)
  IPR011991 ArsR-like helix-turn-helix domain [cd00090] (15-61)
  IPR019887 Transcription regulator AsnC/Lrp, ligand binding domain [PF01037] (77-151)
  IPR019888 Transcription regulator AsnC-like [SM00344] (14-120)
  IPR036388 Winged helix-like DNA-binding domain superfamily [G3DSA:1.10.10.10] (9-67)
  IPR036390 Winged helix DNA-binding domain superfamily [SSF46785] (13-73)

Solvent-accessible surface area (backbone atoms only — not comparable to full-atom values): 17130 Å² total; per-residue (Å²): 133,82,79,66,84,73,81,78,78,71,77,71,78,79,50,71,64,54,50,49,50,52,32,50,27,44,66,35,36,67,63,48,62,63,58,51,11,59,76,67,71,49,49,53,69,55,43,50,51,50,51,51,47,36,39,76,68,44,22,38,73,46,30,18,45,37,65,36,51,54,70,66,53,25,64,29,36,31,42,37,38,29,33,59,54,96,54,57,64,70,61,51,53,57,55,53,29,67,39,77,36,20,48,32,42,30,35,35,55,60,99,39,39,31,46,32,36,35,45,20,57,32,69,67,56,43,48,43,43,48,62,64,45,51,65,63,38,88,44,55,70,47,73,45,75,25,42,49,78,44,70,47,70,22,59,49,58,71,63,106,133,81,81,66,84,72,82,77,78,73,78,72,77,78,49,71,65,54,51,48,50,51,33,52,26,43,66,35,37,67,63,47,62,63,59,51,11,59,77,68,70,48,52,54,68,55,44,50,51,50,50,52,46,37,39,76,69,44,23,39,73,44,30,17,46,38,66,34,51,54,68,66,53,25,64,30,37,31,41,36,38,28,33,60,53,98,54,56,63,70,61,50,52,58,54,53,28,68,39,77,36,20,48,32,42,30,36,36,56,59,98,40,40,31,44,31,36,35,46,20,57,33,68,67,55,43,49,43,45,47,62,65,45,51,66,63,37,87,45,54,70,47,74,46,74,25,43,48,78,45,71,47,70,23,59,50,60,69,63,106

Secondary structure (DSSP, 8-state):
-----------PPP-HHHHHHHHHHHH-TT--HHHHHHHHT--HHHHHHHHHHHHHTTSEEEEEEEE-TTTTT--EEEEEEEEE-S--HHHHHHHHHTSTTEEEEEEEESSSSEEEEEEESSHHHHHHIIIIIGGGSTTEEEEEEEEEEEEEE-STTTT-/---------------HHHHHHHHHHHH-TT--HHHHHHHHT--HHHHHHHHHHHHHTTSEEEEEEEE-TTTTT--EEEEEEEEE-S--HHHHHHHHHTSTTEEEEEEEESSSSEEEEEEESSHHHHHHIIIIIGGGSTTEEEEEEEEEEEEEE-STTTT-